Protein AF-A0A9E0R9S3-F1 (afdb_monomer_lite)

Structure (mmCIF, N/CA/C/O backbone):
data_AF-A0A9E0R9S3-F1
#
_entry.id   AF-A0A9E0R9S3-F1
#
loop_
_atom_site.group_PDB
_atom_site.id
_atom_site.type_symbol
_atom_site.label_atom_id
_atom_site.label_alt_id
_atom_site.label_comp_id
_atom_site.label_asym_id
_atom_site.label_entity_id
_atom_site.label_seq_id
_atom_site.pdbx_PDB_ins_code
_atom_site.Cartn_x
_atom_site.Cartn_y
_atom_site.Cartn_z
_atom_site.occupancy
_atom_site.B_iso_or_equiv
_atom_site.auth_seq_id
_atom_site.auth_comp_id
_atom_site.auth_asym_id
_atom_site.auth_atom_id
_atom_site.pdbx_PDB_model_num
ATOM 1 N N . TYR A 1 1 ? 33.562 13.172 17.946 1.00 51.00 1 TYR A N 1
ATOM 2 C CA . TYR A 1 1 ? 32.630 14.310 17.807 1.00 51.00 1 TYR A CA 1
ATOM 3 C C . TYR A 1 1 ? 31.219 13.854 17.409 1.00 51.00 1 TYR A C 1
ATOM 5 O O . TYR A 1 1 ? 30.296 14.107 18.166 1.00 51.00 1 TYR A O 1
ATOM 13 N N . TRP A 1 2 ? 31.032 13.082 16.326 1.00 36.28 2 TRP A N 1
ATOM 14 C CA . TRP A 1 2 ? 29.701 12.585 15.904 1.00 36.28 2 TRP A CA 1
ATOM 15 C C . TRP A 1 2 ? 29.040 11.596 16.889 1.00 36.28 2 TRP A C 1
ATOM 17 O O . TRP A 1 2 ? 27.844 11.682 17.149 1.00 36.28 2 TRP A O 1
ATOM 27 N N . TYR A 1 3 ? 29.812 10.691 17.501 1.00 59.84 3 TYR A N 1
ATOM 28 C CA . TYR A 1 3 ? 29.278 9.694 18.446 1.00 59.84 3 TYR A CA 1
ATOM 29 C C . TYR A 1 3 ? 28.641 10.303 19.702 1.00 59.84 3 TYR A C 1
ATOM 31 O O . TYR A 1 3 ? 27.641 9.787 20.188 1.00 59.84 3 TYR A O 1
ATOM 39 N N . MET A 1 4 ? 29.169 11.434 20.179 1.00 66.88 4 MET A N 1
ATOM 40 C CA . MET A 1 4 ? 28.570 12.197 21.276 1.00 66.88 4 MET A CA 1
ATOM 41 C C . MET A 1 4 ? 27.200 12.746 20.871 1.00 66.88 4 MET A C 1
ATOM 43 O O . MET A 1 4 ? 26.246 12.577 21.611 1.00 66.88 4 MET A O 1
ATOM 47 N N . ALA A 1 5 ? 27.074 13.333 19.677 1.00 65.56 5 ALA A N 1
ATOM 48 C CA . ALA A 1 5 ? 25.799 13.856 19.187 1.00 65.56 5 ALA A CA 1
ATOM 49 C C . ALA A 1 5 ? 24.746 12.750 18.983 1.00 65.56 5 ALA A C 1
ATOM 51 O O . ALA A 1 5 ? 23.584 12.946 19.324 1.00 65.56 5 ALA A O 1
ATOM 52 N N . VAL A 1 6 ? 25.152 11.571 18.494 1.00 61.91 6 VAL A N 1
ATOM 53 C CA . VAL A 1 6 ? 24.266 10.400 18.347 1.00 61.91 6 VAL A CA 1
ATOM 54 C C . VAL A 1 6 ? 23.840 9.843 19.702 1.00 61.91 6 VAL A C 1
ATOM 56 O O . VAL A 1 6 ? 22.678 9.490 19.866 1.00 61.91 6 VAL A O 1
ATOM 59 N N . PHE A 1 7 ? 24.741 9.803 20.683 1.00 73.19 7 PHE A N 1
ATOM 60 C CA . PHE A 1 7 ? 24.417 9.364 22.038 1.00 73.19 7 PHE A CA 1
ATOM 61 C C . PHE A 1 7 ? 23.459 10.335 22.733 1.00 73.19 7 PHE A C 1
ATOM 63 O O . PHE A 1 7 ? 22.460 9.903 23.294 1.00 73.19 7 PHE A O 1
ATOM 70 N N . THR A 1 8 ? 23.697 11.645 22.628 1.00 72.25 8 THR A N 1
ATOM 71 C CA . THR A 1 8 ? 22.795 12.672 23.167 1.00 72.25 8 THR A CA 1
ATOM 72 C C . THR A 1 8 ? 21.440 12.633 22.459 1.00 72.25 8 THR A C 1
ATOM 74 O O . THR A 1 8 ? 20.405 12.643 23.115 1.00 72.25 8 THR A O 1
ATOM 77 N N . PHE A 1 9 ? 21.409 12.489 21.130 1.00 63.19 9 PHE A N 1
ATOM 78 C CA . PHE A 1 9 ? 20.155 12.277 20.409 1.00 63.19 9 PHE A CA 1
ATOM 79 C C . PHE A 1 9 ? 19.458 10.990 20.862 1.00 63.19 9 PHE A C 1
ATOM 81 O O . PHE A 1 9 ? 18.265 11.020 21.082 1.00 63.19 9 PHE A O 1
ATOM 88 N N . TRP A 1 10 ? 20.162 9.880 21.082 1.00 63.03 10 TRP A N 1
ATOM 89 C CA . TRP A 1 10 ? 19.564 8.639 21.588 1.00 63.03 10 TRP A CA 1
ATOM 90 C C . TRP A 1 10 ? 19.035 8.754 23.029 1.00 63.03 10 TRP A C 1
ATOM 92 O O . TRP A 1 10 ? 18.024 8.138 23.350 1.00 63.03 10 TRP A O 1
ATOM 102 N N . LEU A 1 11 ? 19.689 9.551 23.881 1.00 71.00 11 LEU A N 1
ATOM 103 C CA . LEU A 1 11 ? 19.303 9.753 25.282 1.00 71.00 11 LEU A CA 1
ATOM 104 C C . LEU A 1 11 ? 18.079 10.673 25.435 1.00 71.00 11 LEU A C 1
ATOM 106 O O . LEU A 1 11 ? 17.289 10.495 26.359 1.00 71.00 11 LEU A O 1
ATOM 110 N N . PHE A 1 12 ? 17.942 11.667 24.549 1.00 64.81 12 PHE A N 1
ATOM 111 C CA . PHE A 1 12 ? 16.901 12.702 24.616 1.00 64.81 12 PHE A CA 1
ATOM 112 C C . PHE A 1 12 ? 15.797 12.543 23.569 1.00 64.81 12 PHE A C 1
A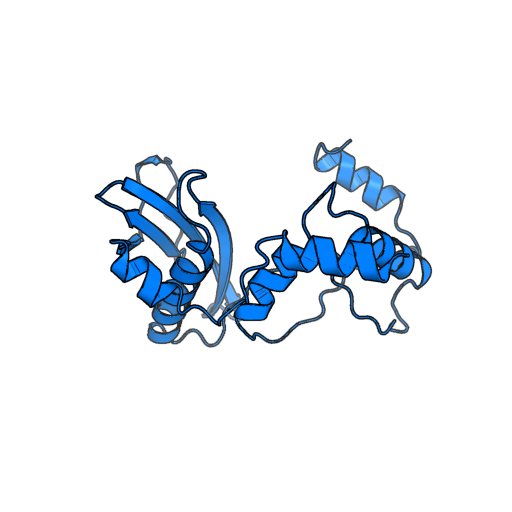TOM 114 O O . PHE A 1 12 ? 14.662 12.962 23.807 1.00 64.81 12 PHE A O 1
ATOM 121 N N . ALA A 1 13 ? 16.081 11.919 22.424 1.00 50.94 13 ALA A N 1
ATOM 122 C CA . ALA A 1 13 ? 15.025 11.381 21.590 1.00 50.94 13 ALA A CA 1
ATOM 123 C C . ALA A 1 13 ? 14.433 10.232 22.386 1.00 50.94 13 ALA A C 1
ATOM 125 O O . ALA A 1 13 ? 15.085 9.221 22.634 1.00 50.94 13 ALA A O 1
ATOM 126 N N . ASN A 1 14 ? 13.183 10.406 22.792 1.00 44.84 14 ASN A N 1
ATOM 127 C CA . ASN A 1 14 ? 12.326 9.382 23.357 1.00 44.84 14 ASN A CA 1
ATOM 128 C C . ASN A 1 14 ? 12.039 8.306 22.287 1.00 44.84 14 ASN A C 1
ATOM 130 O O . ASN A 1 14 ? 10.891 8.068 21.913 1.00 44.84 14 ASN A O 1
ATOM 134 N N . ASN A 1 15 ? 13.099 7.709 21.731 1.00 41.25 15 ASN A N 1
ATOM 135 C CA . ASN A 1 15 ? 13.082 6.566 20.846 1.00 41.25 15 ASN A CA 1
ATOM 136 C C . ASN A 1 15 ? 12.589 5.425 21.710 1.00 41.25 15 ASN A C 1
ATOM 138 O O . ASN A 1 15 ? 13.363 4.700 22.335 1.00 41.25 15 ASN A O 1
ATOM 142 N N . ALA A 1 16 ? 11.264 5.347 21.808 1.00 36.31 16 ALA A N 1
ATOM 143 C CA . ALA A 1 16 ? 10.561 4.271 22.449 1.00 36.31 16 ALA A CA 1
ATOM 144 C C . ALA A 1 16 ? 11.213 2.989 21.951 1.00 36.31 16 ALA A C 1
ATOM 146 O O . ALA A 1 16 ? 11.118 2.676 20.764 1.00 36.31 16 ALA A O 1
ATOM 147 N N . PHE A 1 17 ? 11.896 2.274 22.851 1.00 36.91 17 PHE A N 1
ATOM 148 C CA . PHE A 1 17 ? 12.217 0.871 22.653 1.00 36.91 17 PHE A CA 1
ATOM 149 C C . PHE A 1 17 ? 10.965 0.252 22.041 1.00 36.91 17 PHE A C 1
ATOM 151 O O . PHE A 1 17 ? 9.925 0.187 22.706 1.00 36.91 17 PHE A O 1
ATOM 158 N N . HIS A 1 18 ? 11.015 -0.084 20.750 1.00 38.88 18 HIS A N 1
ATOM 159 C CA . HIS A 1 18 ? 9.869 -0.629 20.043 1.00 38.88 18 HIS A CA 1
ATOM 160 C C . HIS A 1 18 ? 9.670 -2.054 20.557 1.00 38.88 18 HIS A C 1
ATOM 162 O O . HIS A 1 18 ? 10.043 -3.032 19.918 1.00 38.88 18 HIS A O 1
ATOM 168 N N . LYS A 1 19 ? 9.089 -2.177 21.756 1.00 41.06 19 LYS A N 1
ATOM 169 C CA . LYS A 1 19 ? 8.456 -3.407 22.203 1.00 41.06 19 LYS A CA 1
ATOM 170 C C . LYS A 1 19 ? 7.441 -3.757 21.123 1.00 41.06 19 LYS A C 1
ATOM 172 O O . LYS A 1 19 ? 6.746 -2.876 20.616 1.00 41.06 19 LYS A O 1
ATOM 177 N N . ILE A 1 20 ? 7.383 -5.022 20.732 1.00 48.47 20 ILE A N 1
ATOM 178 C CA . ILE A 1 20 ? 6.353 -5.512 19.819 1.00 48.47 20 ILE A CA 1
ATOM 179 C C . ILE A 1 20 ? 5.019 -5.340 20.556 1.00 48.47 20 ILE A C 1
ATOM 181 O O . ILE A 1 20 ? 4.635 -6.166 21.380 1.00 48.47 20 ILE A O 1
ATOM 185 N N . TYR A 1 21 ? 4.361 -4.200 20.351 1.00 57.69 21 TYR A N 1
ATOM 186 C CA . TYR A 1 21 ? 3.081 -3.899 20.970 1.00 57.69 21 TYR A CA 1
ATOM 187 C C . TYR A 1 21 ? 2.017 -4.759 20.295 1.00 57.69 21 TYR A C 1
ATOM 189 O O . TYR A 1 21 ? 1.859 -4.725 19.074 1.00 57.69 21 TYR A O 1
ATOM 197 N N . ASN A 1 22 ? 1.244 -5.497 21.090 1.00 71.75 22 ASN A N 1
ATOM 198 C CA . ASN A 1 22 ? -0.012 -6.066 20.621 1.00 71.75 22 ASN A CA 1
ATOM 199 C C . ASN A 1 22 ? -1.027 -4.919 20.488 1.00 71.75 22 ASN A C 1
ATOM 201 O O . ASN A 1 22 ? -1.801 -4.645 21.406 1.00 71.75 22 ASN A O 1
ATOM 205 N N . TYR A 1 23 ? -0.949 -4.193 19.367 1.00 73.50 23 TYR A N 1
ATOM 206 C CA . TYR A 1 23 ? -1.810 -3.046 19.080 1.00 73.50 23 TYR A CA 1
ATOM 207 C C . TYR A 1 23 ? -3.302 -3.388 19.221 1.00 73.50 23 TYR A C 1
ATOM 209 O O . TYR A 1 23 ? -3.987 -2.613 19.885 1.00 73.50 23 TYR A O 1
ATOM 217 N N . PRO A 1 24 ? -3.808 -4.541 18.731 1.00 76.44 24 PRO A N 1
ATOM 218 C CA . PRO A 1 24 ? -5.206 -4.916 18.934 1.00 76.44 24 PRO A CA 1
ATOM 219 C C . PRO A 1 24 ? -5.643 -4.984 20.401 1.00 76.44 24 PRO A C 1
ATOM 221 O O . PRO A 1 24 ? -6.678 -4.423 20.756 1.00 76.44 24 PRO A O 1
ATOM 224 N N . GLU A 1 25 ? -4.869 -5.650 21.263 1.00 76.44 25 GLU A N 1
ATOM 225 C CA . GLU A 1 25 ? -5.180 -5.745 22.698 1.00 76.44 25 GLU A CA 1
ATOM 226 C C . GLU A 1 25 ? -5.052 -4.386 23.392 1.00 76.44 25 GLU A C 1
ATOM 228 O O . GLU A 1 25 ? -5.915 -3.988 24.175 1.00 76.44 25 GLU A O 1
ATOM 233 N N . HIS A 1 26 ? -3.994 -3.638 23.078 1.00 78.06 26 HIS A N 1
ATOM 234 C CA . HIS A 1 26 ? -3.764 -2.317 23.652 1.00 78.06 26 HIS A CA 1
ATOM 235 C C . HIS A 1 26 ? -4.880 -1.329 23.280 1.00 78.06 26 HIS A C 1
ATOM 237 O O . HIS A 1 26 ? -5.384 -0.615 24.142 1.00 78.06 26 HIS A O 1
ATOM 243 N N . MET A 1 27 ? -5.314 -1.318 22.018 1.00 80.38 27 MET A N 1
ATOM 244 C CA . MET A 1 27 ? -6.388 -0.439 21.556 1.00 80.38 27 MET A CA 1
ATOM 245 C C . MET A 1 27 ? -7.751 -0.844 22.122 1.00 80.38 27 MET A C 1
ATOM 247 O O . MET A 1 27 ? -8.529 0.033 22.492 1.00 80.38 27 MET A O 1
ATOM 251 N N . ARG A 1 28 ? -8.022 -2.147 22.290 1.00 79.00 28 ARG A N 1
ATOM 252 C CA . ARG A 1 28 ? -9.229 -2.614 22.993 1.00 79.00 28 ARG A CA 1
ATOM 253 C C . ARG A 1 28 ? -9.286 -2.113 24.438 1.00 79.00 28 ARG A C 1
ATOM 255 O O . ARG A 1 28 ? -10.333 -1.638 24.866 1.00 79.00 28 ARG A O 1
ATOM 262 N N . ARG A 1 29 ? -8.163 -2.134 25.170 1.00 80.69 29 ARG A N 1
ATOM 263 C CA . ARG A 1 29 ? -8.081 -1.566 26.535 1.00 80.69 29 ARG A CA 1
ATOM 264 C C . ARG A 1 29 ? -8.337 -0.058 26.579 1.00 80.69 29 ARG A C 1
ATOM 266 O O . ARG A 1 29 ? -8.801 0.443 27.593 1.00 80.69 29 ARG A O 1
ATOM 273 N N . LEU A 1 30 ? -8.062 0.653 25.486 1.00 78.31 30 LEU A N 1
ATOM 274 C CA . LEU A 1 30 ? -8.354 2.082 25.325 1.00 78.31 30 LEU A CA 1
ATOM 275 C C . LEU A 1 30 ? -9.796 2.363 24.857 1.00 78.31 30 LEU A C 1
ATOM 277 O O . LEU A 1 30 ? -10.107 3.498 24.496 1.00 78.31 30 LEU A O 1
ATOM 281 N N . GLY A 1 31 ? -10.663 1.344 24.837 1.00 80.00 31 GLY A N 1
ATOM 282 C CA . GLY A 1 31 ? -12.072 1.471 24.464 1.00 80.00 31 GLY A CA 1
ATOM 283 C C . GLY A 1 31 ? -12.345 1.410 22.960 1.00 80.00 31 GLY A C 1
ATOM 284 O O . GLY A 1 31 ? -13.475 1.663 22.544 1.00 80.00 31 GLY A O 1
ATOM 285 N N . LEU A 1 32 ? -11.348 1.068 22.131 1.00 82.88 32 LEU A N 1
ATOM 286 C CA . LEU A 1 32 ? -11.536 0.963 20.685 1.00 82.88 32 LEU A CA 1
ATOM 287 C C . LEU A 1 32 ? -12.391 -0.261 20.333 1.00 82.88 32 LEU A C 1
ATOM 289 O O . LEU A 1 32 ? -12.048 -1.397 20.673 1.00 82.88 32 LEU A O 1
ATOM 293 N N . LYS A 1 33 ? -13.466 -0.033 19.580 1.00 83.19 33 LYS A N 1
ATOM 294 C CA . LYS A 1 33 ? -14.310 -1.074 18.986 1.00 83.19 33 LYS A CA 1
ATOM 295 C C . LYS A 1 33 ? -14.155 -1.043 17.473 1.00 83.19 33 LYS A C 1
ATOM 297 O O . LYS A 1 33 ? -14.380 -0.006 16.858 1.00 83.19 33 LYS A O 1
ATOM 302 N N . VAL A 1 34 ? -13.775 -2.171 16.881 1.00 81.50 34 VAL A N 1
ATOM 303 C CA . VAL A 1 34 ? -13.733 -2.332 15.423 1.00 81.50 34 VAL A CA 1
ATOM 304 C C . VAL A 1 34 ? -15.000 -3.046 14.979 1.00 81.50 34 VAL A C 1
ATOM 306 O O . VAL A 1 34 ? -15.391 -4.042 15.582 1.00 81.50 34 VAL A O 1
ATOM 309 N N . THR A 1 35 ? -15.642 -2.514 13.948 1.00 84.06 35 THR A N 1
ATOM 310 C CA . THR A 1 35 ? -16.845 -3.087 13.346 1.00 84.06 35 THR A CA 1
ATOM 311 C C . THR A 1 35 ? -16.682 -3.121 11.841 1.00 84.06 35 THR A C 1
ATOM 313 O O . THR A 1 35 ? -16.277 -2.121 11.242 1.00 84.06 35 THR A O 1
ATOM 316 N N . GLU A 1 36 ? -17.060 -4.234 11.238 1.00 79.50 36 GLU A N 1
ATOM 317 C CA . GLU A 1 36 ? -17.260 -4.324 9.801 1.00 79.50 36 GLU A CA 1
ATOM 318 C C . GLU A 1 36 ? -18.606 -3.692 9.428 1.00 79.50 36 GLU A C 1
ATOM 320 O O . GLU A 1 36 ? -19.613 -3.875 10.119 1.00 79.50 36 GLU A O 1
ATOM 325 N N . LYS A 1 37 ? -18.630 -2.923 8.342 1.00 72.69 37 LYS A N 1
ATOM 326 C CA . LYS A 1 37 ? -19.857 -2.368 7.778 1.00 72.69 37 LYS A CA 1
ATOM 327 C C . LYS A 1 37 ? -19.914 -2.693 6.296 1.00 72.69 37 LYS A C 1
ATOM 329 O O . LYS A 1 37 ? -19.016 -2.335 5.553 1.00 72.69 37 LYS A O 1
ATOM 334 N N . LYS A 1 38 ? -21.019 -3.306 5.874 1.00 57.31 38 LYS A N 1
ATOM 335 C CA . LYS A 1 38 ? -21.293 -3.609 4.460 1.00 57.31 38 LYS A CA 1
ATOM 336 C C . LYS A 1 38 ? -21.875 -2.423 3.683 1.00 57.31 38 LYS A C 1
ATOM 338 O O . LYS A 1 38 ? -21.913 -2.444 2.462 1.00 57.31 38 LYS A O 1
ATOM 343 N N . HIS A 1 39 ? -22.381 -1.404 4.381 1.00 54.22 39 HIS A N 1
ATOM 344 C CA . HIS A 1 39 ? -23.005 -0.240 3.758 1.00 54.22 39 HIS A CA 1
ATOM 345 C C . HIS A 1 39 ? -22.816 1.009 4.625 1.00 54.22 39 HIS A C 1
ATOM 347 O O . HIS A 1 39 ? -23.082 0.981 5.832 1.00 54.22 39 HIS A O 1
ATOM 353 N N . PHE A 1 40 ? -22.387 2.117 4.013 1.00 53.66 40 PHE A N 1
ATOM 354 C CA . PHE A 1 40 ? -22.228 3.398 4.697 1.00 53.66 40 PHE A CA 1
ATOM 355 C C . PHE A 1 40 ? -22.898 4.538 3.923 1.00 53.66 40 PHE A C 1
ATOM 357 O O . PHE A 1 40 ? -22.358 5.096 2.973 1.00 53.66 40 PHE A O 1
ATOM 364 N N . LYS A 1 41 ? -24.092 4.921 4.385 1.00 49.75 41 LYS A N 1
ATOM 365 C CA . LYS A 1 41 ? -24.975 5.894 3.722 1.00 49.75 41 LYS A CA 1
ATOM 366 C C . LYS A 1 41 ? -24.473 7.349 3.767 1.00 49.75 41 LYS A C 1
ATOM 368 O O . LYS A 1 41 ? -25.011 8.198 3.070 1.00 49.75 41 LYS A O 1
ATOM 373 N N . LEU A 1 42 ? -23.457 7.658 4.580 1.00 46.75 42 LEU A N 1
ATOM 374 C CA . LEU A 1 42 ? -23.003 9.040 4.807 1.00 46.75 42 LEU A CA 1
ATOM 375 C C . LEU A 1 42 ? -22.166 9.609 3.646 1.00 46.75 42 LEU A C 1
ATOM 377 O O . LEU A 1 42 ? -22.099 10.822 3.502 1.00 46.75 42 LEU A O 1
ATOM 381 N N . MET A 1 43 ? -21.523 8.757 2.835 1.00 53.59 43 MET A N 1
ATOM 382 C CA . MET A 1 43 ? -20.670 9.196 1.714 1.00 53.59 43 MET A CA 1
ATOM 383 C C . MET A 1 43 ? -21.352 9.103 0.342 1.00 53.59 43 MET A C 1
ATOM 385 O O . MET A 1 43 ? -20.690 9.328 -0.665 1.00 53.59 43 MET A O 1
ATOM 389 N N . ASN A 1 44 ? -22.648 8.767 0.287 1.00 55.62 44 ASN A N 1
ATOM 390 C CA . ASN A 1 44 ? -23.378 8.530 -0.967 1.00 55.62 44 ASN A CA 1
ATOM 391 C C . ASN A 1 44 ? -22.622 7.588 -1.931 1.00 55.62 44 ASN A C 1
ATOM 393 O O . ASN A 1 44 ? -22.669 7.755 -3.145 1.00 55.62 44 ASN A O 1
ATOM 397 N N . MET A 1 45 ? -21.863 6.640 -1.370 1.00 59.41 45 MET A N 1
ATOM 398 C CA . MET A 1 45 ? -21.150 5.628 -2.136 1.00 59.41 45 MET A CA 1
ATOM 399 C C . MET A 1 45 ? -22.111 4.482 -2.411 1.00 59.41 45 MET A C 1
ATOM 401 O O . MET A 1 45 ? -22.690 3.919 -1.476 1.00 59.41 45 MET A O 1
ATOM 405 N N . ASP A 1 46 ? -22.276 4.153 -3.688 1.00 60.88 46 ASP A N 1
ATOM 406 C CA . ASP A 1 46 ? -23.037 2.982 -4.095 1.00 60.88 46 ASP A CA 1
ATOM 407 C C . ASP A 1 46 ? -22.413 1.723 -3.492 1.00 60.88 46 ASP A C 1
ATOM 409 O O . ASP A 1 46 ? -21.191 1.605 -3.366 1.00 60.88 46 ASP A O 1
ATOM 413 N N . TYR A 1 47 ? -23.270 0.784 -3.091 1.00 63.97 47 TYR A N 1
ATOM 414 C CA . TYR A 1 47 ? -22.813 -0.531 -2.667 1.00 63.97 47 TYR A CA 1
ATOM 415 C C . TYR A 1 47 ? -22.031 -1.173 -3.812 1.00 63.97 47 TYR A C 1
ATOM 417 O O . TYR A 1 47 ? -22.533 -1.282 -4.931 1.00 63.97 47 TYR A O 1
ATOM 425 N N . ARG A 1 48 ? -20.810 -1.608 -3.515 1.00 68.69 48 ARG A N 1
ATOM 426 C CA . ARG A 1 48 ? -19.994 -2.395 -4.426 1.00 68.69 48 ARG A CA 1
ATOM 427 C C . ARG A 1 48 ? -19.866 -3.794 -3.859 1.00 68.69 48 ARG A C 1
ATOM 429 O O . ARG A 1 48 ? -19.550 -3.981 -2.684 1.00 68.69 48 ARG A O 1
ATOM 436 N N . GLU A 1 49 ? -20.195 -4.764 -4.696 1.00 74.44 49 GLU A N 1
ATOM 437 C CA . GLU A 1 49 ? -20.191 -6.168 -4.323 1.00 74.44 49 GLU A CA 1
ATOM 438 C C . GLU A 1 49 ? -18.780 -6.600 -3.900 1.00 74.44 49 GLU A C 1
ATOM 440 O O . GLU A 1 49 ? -17.793 -6.255 -4.553 1.00 74.44 49 GLU A O 1
ATOM 445 N N . ASN A 1 50 ? -18.699 -7.346 -2.796 1.00 83.88 50 ASN A N 1
ATOM 446 C CA . ASN A 1 50 ? -17.459 -7.884 -2.224 1.00 83.88 50 ASN A CA 1
ATOM 447 C C . ASN A 1 50 ? -16.427 -6.841 -1.748 1.00 83.88 50 ASN A C 1
ATOM 449 O O . ASN A 1 50 ? -15.277 -7.194 -1.508 1.00 83.88 50 ASN A O 1
ATOM 453 N N . GLU A 1 51 ? -16.801 -5.571 -1.567 1.00 88.50 51 GLU A N 1
ATOM 454 C CA . GLU A 1 51 ? -15.966 -4.633 -0.809 1.00 88.50 51 GLU A CA 1
ATOM 455 C C . GLU A 1 51 ? -16.173 -4.806 0.702 1.00 88.50 51 GLU A C 1
ATOM 457 O O . GLU A 1 51 ? -17.300 -4.963 1.182 1.00 88.50 51 GLU A O 1
ATOM 462 N N . HIS A 1 52 ? -15.084 -4.703 1.467 1.00 91.12 52 HIS A N 1
ATOM 463 C CA . HIS A 1 52 ? -15.133 -4.748 2.929 1.00 91.12 52 HIS A CA 1
ATOM 464 C C . HIS A 1 52 ? -14.669 -3.431 3.535 1.00 91.12 52 HIS A C 1
ATOM 466 O O . HIS A 1 52 ? -13.559 -2.957 3.276 1.00 91.12 52 HIS A O 1
ATOM 472 N N . HIS A 1 53 ? -15.502 -2.847 4.399 1.00 92.12 53 HIS A N 1
ATOM 473 C CA . HIS A 1 53 ? -15.186 -1.600 5.090 1.00 92.12 53 HIS A CA 1
ATOM 474 C C . HIS A 1 53 ? -15.123 -1.836 6.598 1.00 92.12 53 HIS A C 1
ATOM 476 O O . HIS A 1 53 ? -16.119 -2.162 7.248 1.00 92.12 53 HIS A O 1
ATOM 482 N N . PHE A 1 54 ? -13.948 -1.624 7.183 1.00 93.25 54 PHE A N 1
ATOM 483 C CA . PHE A 1 54 ? -13.748 -1.722 8.625 1.00 93.25 54 PHE A CA 1
ATOM 484 C C . PHE A 1 54 ? -13.637 -0.334 9.229 1.00 93.25 54 PHE A C 1
ATOM 486 O O . PHE A 1 54 ? -12.830 0.485 8.791 1.00 93.25 54 PHE A O 1
ATOM 493 N N . TYR A 1 55 ? -14.412 -0.096 10.281 1.00 92.00 55 TYR A N 1
ATOM 494 C CA . TYR A 1 55 ? -14.425 1.158 11.019 1.00 92.00 55 TYR A CA 1
ATOM 495 C C . TYR A 1 55 ? -14.018 0.916 12.461 1.00 92.00 55 TYR A C 1
ATOM 497 O O . TYR A 1 55 ? -14.457 -0.041 13.098 1.00 92.00 55 TYR A O 1
ATOM 505 N N . ALA A 1 56 ? -13.210 1.822 12.990 1.00 91.25 56 ALA A N 1
ATOM 506 C CA . ALA A 1 56 ? -12.839 1.860 14.388 1.00 91.25 56 ALA A CA 1
ATOM 507 C C . ALA A 1 56 ? -13.568 3.015 15.081 1.00 91.25 56 ALA A C 1
ATOM 509 O O . ALA A 1 56 ? -13.539 4.158 14.616 1.00 91.25 56 ALA A O 1
ATOM 510 N N . TYR A 1 57 ? -14.198 2.705 16.209 1.00 89.69 57 TYR A N 1
ATOM 511 C CA . TYR A 1 57 ? -14.943 3.634 17.045 1.00 89.69 57 TYR A CA 1
ATOM 512 C C . TYR A 1 57 ? -14.322 3.719 18.437 1.00 89.69 57 TYR A C 1
ATOM 514 O O . TYR A 1 57 ? -14.031 2.690 19.045 1.00 89.69 57 TYR A O 1
ATOM 522 N N . GLN A 1 58 ? -14.174 4.931 18.961 1.00 87.19 58 GLN A N 1
ATOM 523 C CA . GLN A 1 58 ? -13.848 5.191 20.363 1.00 87.19 58 GLN A CA 1
ATOM 524 C C . GLN A 1 58 ? -14.944 6.085 20.940 1.00 87.19 58 GLN A C 1
ATOM 526 O O . GLN A 1 58 ? -15.286 7.098 20.334 1.00 87.19 58 GLN A O 1
ATOM 531 N N . ASP A 1 59 ? -15.543 5.678 22.061 1.00 86.88 59 ASP A N 1
ATOM 532 C CA . ASP A 1 59 ? -16.622 6.421 22.734 1.00 86.88 59 ASP A CA 1
ATOM 533 C C . ASP A 1 59 ? -17.767 6.838 21.787 1.00 86.88 59 ASP A C 1
ATOM 535 O O . ASP A 1 59 ? -18.300 7.943 21.843 1.00 86.88 59 ASP A O 1
ATOM 539 N N . GLY A 1 60 ? -18.115 5.950 20.847 1.00 84.19 60 GLY A N 1
ATOM 540 C CA . GLY A 1 60 ? -19.160 6.178 19.842 1.00 84.19 60 GLY A CA 1
ATOM 541 C C . GLY A 1 60 ? -18.749 7.047 18.645 1.00 84.19 60 GLY A C 1
ATOM 542 O O . GLY A 1 60 ? -19.517 7.156 17.691 1.00 84.19 60 GLY A O 1
ATOM 543 N N . LYS A 1 61 ? -17.539 7.620 18.631 1.00 86.81 61 LYS A N 1
ATOM 544 C CA . LYS A 1 61 ? -17.016 8.439 17.524 1.00 86.81 61 LYS A CA 1
ATOM 545 C C . LYS A 1 61 ? -16.135 7.613 16.593 1.00 86.81 61 LYS A C 1
ATOM 547 O O . LYS A 1 61 ? -15.297 6.843 17.055 1.00 86.81 61 LYS A O 1
ATOM 552 N N . ALA A 1 62 ? -16.306 7.778 15.280 1.00 87.75 62 ALA A N 1
ATOM 553 C CA . ALA A 1 62 ? -15.436 7.142 14.293 1.00 87.75 62 ALA A CA 1
ATOM 554 C C . ALA A 1 62 ? -14.040 7.782 14.343 1.00 87.75 62 ALA A C 1
ATOM 556 O O . ALA A 1 62 ? -13.901 8.991 14.171 1.00 87.75 62 ALA A O 1
ATOM 557 N N . VAL A 1 63 ? -13.014 6.967 14.580 1.00 91.00 63 VAL A N 1
ATOM 558 C CA . VAL A 1 63 ? -11.619 7.416 14.731 1.00 91.00 63 VAL A CA 1
ATOM 559 C C . VAL A 1 63 ? -10.698 6.893 13.632 1.00 91.00 63 VAL A C 1
ATOM 561 O O . VAL A 1 63 ? -9.565 7.349 13.509 1.00 91.00 63 VAL A O 1
ATOM 564 N N . GLY A 1 64 ? -11.172 5.979 12.790 1.00 90.69 64 GLY A N 1
ATOM 565 C CA . GLY A 1 64 ? -10.463 5.553 11.589 1.00 90.69 64 GLY A CA 1
ATOM 566 C C . GLY A 1 64 ? -11.223 4.488 10.819 1.00 90.69 64 GLY A C 1
ATOM 567 O O . GLY A 1 64 ? -12.169 3.890 11.336 1.00 90.69 64 GLY A O 1
ATOM 568 N N . PHE A 1 65 ? -10.805 4.261 9.581 1.00 91.88 65 PHE A N 1
ATOM 569 C CA . PHE A 1 65 ? -11.374 3.238 8.720 1.00 91.88 65 PHE A CA 1
ATOM 570 C C . PHE A 1 65 ? -10.364 2.724 7.696 1.00 91.88 65 PHE A C 1
ATOM 572 O O . PHE A 1 65 ? -9.363 3.385 7.395 1.00 91.88 65 PHE A O 1
ATOM 579 N N . ILE A 1 66 ? -10.654 1.544 7.157 1.00 93.00 66 ILE A N 1
ATOM 580 C CA . ILE A 1 66 ? -9.950 0.956 6.022 1.00 93.00 66 ILE A CA 1
ATOM 581 C C . ILE A 1 66 ? -10.944 0.249 5.102 1.00 93.00 66 ILE A C 1
ATOM 583 O O . ILE A 1 66 ? -11.817 -0.483 5.573 1.00 93.00 66 ILE A O 1
ATOM 587 N N . TYR A 1 67 ? -10.832 0.518 3.807 1.00 92.38 67 TYR A N 1
ATOM 588 C CA . TYR A 1 67 ? -11.621 -0.109 2.753 1.00 92.38 67 TYR A CA 1
ATOM 589 C C . TYR A 1 67 ? -10.735 -1.078 1.989 1.00 92.38 67 TYR A C 1
ATOM 591 O O . TYR A 1 67 ? -9.581 -0.758 1.686 1.00 92.38 67 TYR A O 1
ATOM 599 N N . PHE A 1 68 ? -11.294 -2.241 1.695 1.00 94.12 68 PHE A N 1
ATOM 600 C CA . PHE A 1 68 ? -10.640 -3.302 0.960 1.00 94.12 68 PHE A CA 1
ATOM 601 C C . PHE A 1 68 ? -11.392 -3.602 -0.324 1.00 94.12 68 PHE A C 1
ATOM 603 O O . PHE A 1 68 ? -12.601 -3.842 -0.291 1.00 94.12 68 PHE A O 1
ATOM 610 N N . ASP A 1 69 ? -10.629 -3.658 -1.409 1.00 93.12 69 ASP A N 1
ATOM 611 C CA . ASP A 1 69 ? -11.124 -4.054 -2.717 1.00 93.12 69 ASP A CA 1
ATOM 612 C C . ASP A 1 69 ? -10.756 -5.527 -2.968 1.00 93.12 69 ASP A C 1
ATOM 614 O O . ASP A 1 69 ? -9.640 -5.947 -2.625 1.00 93.12 69 ASP A O 1
ATOM 618 N N . PRO A 1 70 ? -11.664 -6.329 -3.548 1.00 93.94 70 PRO A N 1
ATOM 619 C CA . PRO A 1 70 ? -11.408 -7.729 -3.873 1.00 93.94 70 PRO A CA 1
ATOM 620 C C . PRO A 1 70 ? -10.421 -7.884 -5.036 1.00 93.94 70 PRO A C 1
ATOM 622 O O . PRO A 1 70 ? -10.475 -7.161 -6.032 1.00 93.94 70 PRO A O 1
ATOM 625 N N . ILE A 1 71 ? -9.559 -8.897 -4.943 1.00 93.12 71 ILE A N 1
ATOM 626 C CA . ILE A 1 71 ? -8.706 -9.370 -6.036 1.00 93.12 71 ILE A CA 1
ATOM 627 C C . ILE A 1 71 ? -9.244 -10.710 -6.520 1.00 93.12 71 ILE A C 1
ATOM 629 O O . ILE A 1 71 ? -9.304 -11.687 -5.769 1.00 93.12 71 ILE A O 1
ATOM 633 N N . TYR A 1 72 ? -9.574 -10.762 -7.808 1.00 92.56 72 TYR A N 1
ATOM 634 C CA . TYR A 1 72 ? -10.142 -11.943 -8.443 1.00 92.56 72 TYR A CA 1
ATOM 635 C C . TYR A 1 72 ? -9.112 -12.715 -9.266 1.00 92.56 72 TYR A C 1
ATOM 637 O O . TYR A 1 72 ? -8.258 -12.138 -9.944 1.00 92.56 72 TYR A O 1
ATOM 645 N N . ARG A 1 73 ? -9.253 -14.039 -9.285 1.00 92.31 73 ARG A N 1
ATOM 646 C CA . ARG A 1 73 ? -8.616 -14.933 -10.254 1.00 92.31 73 ARG A CA 1
ATOM 647 C C . ARG A 1 73 ? -9.617 -16.012 -10.632 1.00 92.31 73 ARG A C 1
ATOM 649 O O . ARG A 1 73 ? -10.157 -16.665 -9.754 1.00 92.31 73 ARG A O 1
ATOM 656 N N . ASN A 1 74 ? -9.856 -16.199 -11.930 1.00 93.31 74 ASN A N 1
ATOM 657 C CA . ASN A 1 74 ? -10.843 -17.163 -12.438 1.00 93.31 74 ASN A CA 1
ATOM 658 C C . ASN A 1 74 ? -12.232 -17.001 -11.787 1.00 93.31 74 ASN A C 1
ATOM 660 O O . ASN A 1 74 ? -12.855 -17.986 -11.414 1.00 93.31 74 ASN A O 1
ATOM 664 N N . ASN A 1 75 ? -12.694 -15.755 -11.624 1.00 91.06 75 ASN A N 1
ATOM 665 C CA . ASN A 1 75 ? -13.962 -15.401 -10.969 1.00 91.06 75 ASN A CA 1
ATOM 666 C C . ASN A 1 75 ? 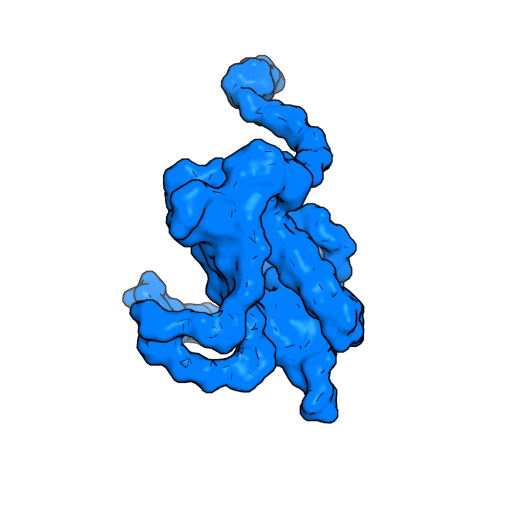-14.064 -15.754 -9.471 1.00 91.06 75 ASN A C 1
ATOM 668 O O . ASN A 1 75 ? -15.122 -15.559 -8.881 1.00 91.06 75 ASN A O 1
ATOM 672 N N . GLU A 1 76 ? -12.975 -16.182 -8.836 1.00 91.75 76 GLU A N 1
ATOM 673 C CA . GLU A 1 76 ? -12.907 -16.422 -7.395 1.00 91.75 76 GLU A CA 1
ATOM 674 C C . GLU A 1 76 ? -12.110 -15.314 -6.704 1.00 91.75 76 GLU A C 1
ATOM 676 O O . GLU A 1 76 ? -11.117 -14.815 -7.244 1.00 91.75 76 GLU A O 1
ATOM 681 N N . ILE A 1 77 ? -12.537 -14.924 -5.500 1.00 93.81 77 ILE A N 1
ATOM 682 C CA . ILE A 1 77 ? -11.793 -13.979 -4.663 1.00 93.81 77 ILE A CA 1
ATOM 683 C C . ILE A 1 77 ? -10.597 -14.718 -4.070 1.00 93.81 77 ILE A C 1
ATOM 685 O O . ILE A 1 77 ? -10.754 -15.659 -3.295 1.00 93.81 77 ILE A O 1
ATOM 689 N N . ILE A 1 78 ? -9.395 -14.275 -4.425 1.00 94.44 78 ILE A N 1
ATOM 690 C CA . ILE A 1 78 ? -8.149 -14.871 -3.928 1.00 94.44 78 ILE A CA 1
ATOM 691 C C . ILE A 1 78 ? -7.453 -14.010 -2.878 1.00 94.44 78 ILE A C 1
ATOM 693 O O . ILE A 1 78 ? -6.583 -14.510 -2.170 1.00 94.44 78 ILE A O 1
ATOM 697 N N . SER A 1 79 ? -7.800 -12.727 -2.796 1.00 95.06 79 SER A N 1
ATOM 698 C CA . SER A 1 79 ? -7.176 -11.769 -1.888 1.00 95.06 79 SER A CA 1
ATOM 699 C C . SER A 1 79 ? -8.018 -10.498 -1.790 1.00 95.06 79 SER A C 1
ATOM 701 O O . SER A 1 79 ? -8.937 -10.277 -2.580 1.00 95.06 79 SER A O 1
ATOM 703 N N . TYR A 1 80 ? -7.656 -9.648 -0.840 1.00 95.69 80 TYR A N 1
ATOM 704 C CA . TYR A 1 80 ? -8.140 -8.283 -0.708 1.00 95.69 80 TYR A CA 1
ATOM 705 C C . TYR A 1 80 ? -6.951 -7.325 -0.653 1.00 95.69 80 TYR A C 1
ATOM 707 O O . TYR A 1 80 ? -5.886 -7.676 -0.145 1.00 95.69 80 TYR A O 1
ATOM 715 N N . VAL A 1 81 ? -7.131 -6.098 -1.135 1.00 94.00 81 VAL A N 1
ATOM 716 C CA . VAL A 1 81 ? -6.110 -5.045 -1.056 1.00 94.00 81 VAL A CA 1
ATOM 717 C C . VAL A 1 81 ? -6.678 -3.801 -0.380 1.00 94.00 81 VAL A C 1
ATOM 719 O O . VAL A 1 81 ? -7.779 -3.372 -0.723 1.00 94.00 81 VAL A O 1
ATOM 722 N N . PRO A 1 82 ? -5.969 -3.194 0.591 1.00 93.25 82 PRO A N 1
ATOM 723 C CA . PRO A 1 82 ? -6.421 -1.955 1.194 1.00 93.25 82 PRO A CA 1
ATOM 724 C C . PRO A 1 82 ? -6.299 -0.820 0.178 1.00 93.25 82 PRO A C 1
ATOM 726 O O . PRO A 1 82 ? -5.196 -0.468 -0.242 1.00 93.25 82 PRO A O 1
ATOM 729 N N . ASN A 1 83 ? -7.432 -0.231 -0.190 1.00 88.31 83 ASN A N 1
ATOM 730 C CA . ASN A 1 83 ? -7.488 0.874 -1.141 1.00 88.31 83 ASN A CA 1
ATOM 731 C C . ASN A 1 83 ? -7.429 2.223 -0.410 1.00 88.31 83 ASN A C 1
ATOM 733 O O . ASN A 1 83 ? -6.505 3.019 -0.589 1.00 88.31 83 ASN A O 1
ATOM 737 N N . ILE A 1 84 ? -8.378 2.459 0.500 1.00 86.94 84 ILE A N 1
ATOM 738 C CA . ILE A 1 84 ? -8.470 3.715 1.250 1.00 86.94 84 ILE A CA 1
ATOM 739 C C . ILE A 1 84 ? -8.345 3.422 2.736 1.00 86.94 84 ILE A C 1
ATOM 741 O O . ILE A 1 84 ? -9.175 2.733 3.317 1.00 86.94 84 ILE A O 1
ATOM 745 N N . SER A 1 85 ? -7.342 4.011 3.382 1.00 89.50 85 SER A N 1
ATOM 746 C CA . SER A 1 85 ? -7.230 4.024 4.840 1.00 89.50 85 SER A CA 1
ATOM 747 C C . SER A 1 85 ? -7.077 5.446 5.357 1.00 89.50 85 SER A C 1
ATOM 749 O O . SER A 1 85 ? -6.256 6.212 4.835 1.00 89.50 85 SER A O 1
ATOM 751 N N . ARG A 1 86 ? -7.835 5.800 6.39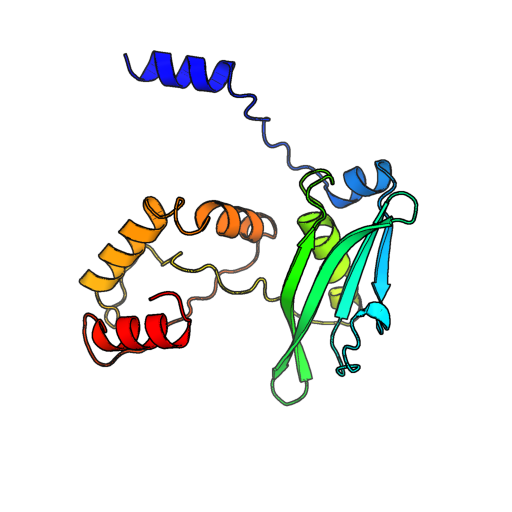4 1.00 87.50 86 ARG A N 1
ATOM 752 C CA . ARG A 1 86 ? -7.734 7.095 7.078 1.00 87.50 86 ARG A CA 1
ATOM 753 C C . ARG A 1 86 ? -7.870 6.906 8.583 1.00 87.50 86 ARG A C 1
ATOM 755 O O . ARG A 1 86 ? -8.587 6.029 9.057 1.00 87.50 86 ARG A O 1
ATOM 762 N N . ALA A 1 87 ? -7.185 7.760 9.326 1.00 87.12 87 ALA A N 1
ATOM 763 C CA . ALA A 1 87 ? -7.245 7.834 10.775 1.00 87.12 87 ALA A CA 1
ATOM 764 C C . ALA A 1 87 ? -7.493 9.285 11.182 1.00 87.12 87 ALA A C 1
ATOM 766 O O . ALA A 1 87 ? -7.017 10.201 10.511 1.00 87.12 87 ALA A O 1
ATOM 767 N N . ASN A 1 88 ? -8.229 9.485 12.269 1.00 85.12 88 ASN A N 1
ATOM 768 C CA . ASN A 1 88 ? -8.350 10.789 12.897 1.00 85.12 88 ASN A CA 1
ATOM 769 C C . ASN A 1 88 ? -6.964 11.231 13.403 1.00 85.12 88 ASN A C 1
ATOM 771 O O . ASN A 1 88 ? -6.268 10.443 14.045 1.00 85.12 88 ASN A O 1
ATOM 775 N N . ALA A 1 89 ? -6.582 12.475 13.106 1.00 77.38 89 ALA A N 1
ATOM 776 C CA . ALA A 1 89 ? -5.307 13.065 13.507 1.00 77.38 89 ALA A CA 1
ATOM 777 C C . ALA A 1 89 ? -5.135 13.123 15.034 1.00 77.38 89 ALA A C 1
ATOM 779 O O . ALA A 1 89 ? -4.023 12.961 15.529 1.00 77.38 89 ALA A O 1
ATOM 780 N N . ASP A 1 90 ? -6.238 13.280 15.771 1.00 76.56 90 ASP A N 1
ATOM 781 C CA . ASP A 1 90 ? -6.232 13.377 17.234 1.00 76.56 90 ASP A CA 1
ATOM 782 C C . ASP A 1 90 ? -6.156 12.003 17.924 1.00 76.56 90 ASP A C 1
ATOM 784 O O . ASP A 1 90 ? -5.992 11.908 19.143 1.00 76.56 90 ASP A O 1
ATOM 788 N N . PHE A 1 91 ? -6.301 10.911 17.165 1.00 74.44 91 PHE A N 1
ATOM 789 C CA . PHE A 1 91 ? -6.300 9.561 17.718 1.00 74.44 91 PHE A CA 1
ATOM 790 C C . PHE A 1 91 ? -4.882 8.979 17.808 1.00 74.44 91 PHE A C 1
ATOM 792 O O . PHE A 1 91 ? -4.021 9.200 16.957 1.00 74.44 91 PHE A O 1
ATOM 799 N N . LYS A 1 92 ? -4.638 8.174 18.850 1.00 66.00 92 LYS A N 1
ATOM 800 C CA . LYS A 1 92 ? -3.321 7.589 19.139 1.00 66.00 92 LYS A CA 1
ATOM 801 C C . LYS A 1 92 ? -2.796 6.726 17.982 1.00 66.00 92 LYS A C 1
ATOM 803 O O . LYS A 1 92 ? -3.524 5.960 17.348 1.00 66.00 92 LYS A O 1
ATOM 808 N N . GLN A 1 93 ? -1.483 6.794 17.769 1.00 72.31 93 GLN A N 1
ATOM 809 C CA . GLN A 1 93 ? -0.780 6.057 16.721 1.00 72.31 93 GLN A CA 1
ATOM 810 C C . GLN A 1 93 ? -1.004 4.535 16.836 1.00 72.31 93 GLN A C 1
ATOM 812 O O . GLN A 1 93 ? -0.953 3.961 17.924 1.00 72.31 93 GLN A O 1
ATOM 817 N N . GLY A 1 94 ? -1.221 3.865 15.700 1.00 78.38 94 GLY A N 1
ATOM 818 C CA . GLY A 1 94 ? -1.333 2.400 15.616 1.00 78.38 94 GLY A CA 1
ATOM 819 C C . GLY A 1 94 ? -2.734 1.843 15.332 1.00 78.38 94 GLY A C 1
ATOM 820 O O . GLY A 1 94 ? -2.911 0.624 15.296 1.00 78.38 94 GLY A O 1
ATOM 821 N N . ILE A 1 95 ? -3.718 2.709 15.075 1.00 87.06 95 ILE A N 1
ATOM 822 C CA . ILE A 1 95 ? -5.066 2.309 14.637 1.00 87.06 95 ILE A CA 1
ATOM 823 C C . ILE A 1 95 ? -5.044 1.437 13.373 1.00 87.06 95 ILE A C 1
ATOM 825 O O . ILE A 1 95 ? -5.768 0.448 13.304 1.00 87.06 95 ILE A O 1
ATOM 829 N N . PHE A 1 96 ? -4.144 1.735 12.428 1.00 88.31 96 PHE A N 1
ATOM 830 C CA . PHE A 1 96 ? -3.965 0.957 11.201 1.00 88.31 96 PHE A CA 1
ATOM 831 C C . PHE A 1 96 ? -3.646 -0.515 11.488 1.00 88.31 96 PHE A C 1
ATOM 833 O O . PHE A 1 96 ? -4.301 -1.395 10.941 1.00 88.31 96 PHE A O 1
ATOM 840 N N . TYR A 1 97 ? -2.712 -0.800 12.406 1.00 89.75 97 TYR A N 1
ATOM 841 C CA . TYR A 1 97 ? -2.374 -2.180 12.782 1.00 89.75 97 TYR A CA 1
ATOM 842 C C . TYR A 1 97 ? -3.566 -2.922 13.384 1.00 89.75 97 TYR A C 1
ATOM 844 O O . TYR A 1 97 ? -3.728 -4.116 13.157 1.00 89.75 97 TYR A O 1
ATOM 852 N N . THR A 1 98 ? -4.407 -2.216 14.141 1.00 90.38 98 THR A N 1
ATOM 853 C CA . THR A 1 98 ? -5.586 -2.815 14.776 1.00 90.38 98 THR A CA 1
ATOM 854 C C . THR A 1 98 ? -6.675 -3.128 13.756 1.00 90.38 98 THR A C 1
ATOM 856 O O . THR A 1 98 ? -7.216 -4.231 13.771 1.00 90.38 98 THR A O 1
ATOM 859 N N . LEU A 1 99 ? -6.955 -2.189 12.849 1.00 92.62 99 LEU A N 1
ATOM 860 C CA . LEU A 1 99 ? -7.887 -2.390 11.740 1.00 92.62 99 LEU A CA 1
ATOM 861 C C . LEU A 1 99 ? -7.422 -3.529 10.826 1.00 92.62 99 LEU A C 1
ATOM 863 O O . LEU A 1 99 ? -8.203 -4.427 10.532 1.00 92.62 99 LEU A O 1
ATOM 867 N N . MET A 1 100 ? -6.142 -3.538 10.448 1.00 93.44 100 MET A N 1
ATOM 868 C CA . MET A 1 100 ? -5.572 -4.569 9.583 1.00 93.44 100 MET A CA 1
ATOM 869 C C . MET A 1 100 ? -5.605 -5.954 10.235 1.00 93.44 100 MET A C 1
ATOM 871 O O . MET A 1 100 ? -6.028 -6.914 9.605 1.00 93.44 100 MET A O 1
ATOM 875 N N . ALA A 1 101 ? -5.228 -6.070 11.512 1.00 92.88 101 ALA A N 1
ATOM 876 C CA . ALA A 1 101 ? -5.291 -7.346 12.226 1.00 92.88 101 ALA A CA 1
ATOM 877 C C . ALA A 1 101 ? -6.728 -7.883 12.335 1.00 92.88 101 ALA A C 1
ATOM 879 O O . ALA A 1 101 ? -6.946 -9.090 12.254 1.00 92.88 101 ALA A O 1
ATOM 880 N N . HIS A 1 102 ? -7.712 -6.997 12.514 1.00 93.94 102 HIS A N 1
ATOM 881 C CA . HIS A 1 102 ? -9.118 -7.391 12.520 1.00 93.94 102 HIS A CA 1
ATOM 882 C C . HIS A 1 102 ? -9.579 -7.858 11.133 1.00 93.94 102 HIS A C 1
ATOM 884 O O . HIS A 1 102 ? -10.172 -8.928 11.031 1.00 93.94 102 HIS A O 1
ATOM 890 N N . ALA A 1 103 ? -9.235 -7.115 10.077 1.00 94.69 103 ALA A N 1
ATOM 891 C CA . ALA A 1 103 ? -9.538 -7.485 8.697 1.00 94.69 103 ALA A CA 1
ATOM 892 C C . ALA A 1 103 ? -8.916 -8.838 8.315 1.00 94.69 103 ALA A C 1
ATOM 894 O O . ALA A 1 10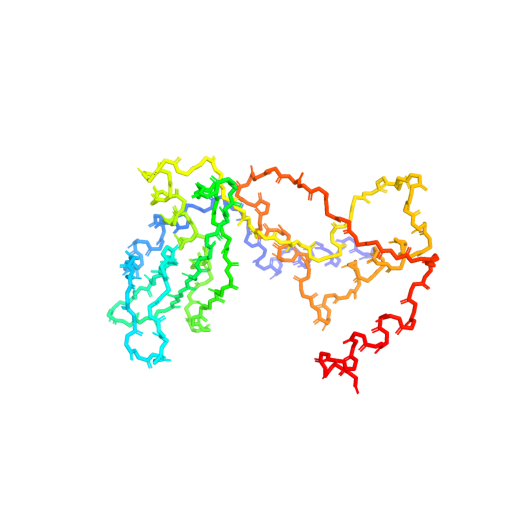3 ? -9.603 -9.712 7.805 1.00 94.69 103 ALA A O 1
ATOM 895 N N . MET A 1 104 ? -7.646 -9.068 8.666 1.00 94.19 104 MET A N 1
ATOM 896 C CA . MET A 1 104 ? -6.970 -10.354 8.460 1.00 94.19 104 MET A CA 1
ATOM 897 C C . MET A 1 104 ? -7.716 -11.525 9.112 1.00 94.19 104 MET A C 1
ATOM 899 O O . MET A 1 104 ? -7.802 -12.597 8.519 1.00 94.19 104 MET A O 1
ATOM 903 N N . ASN A 1 105 ? -8.265 -11.340 10.317 1.00 94.44 105 ASN A N 1
ATOM 904 C CA . ASN A 1 105 ? -9.051 -12.384 10.977 1.00 94.44 105 ASN A CA 1
ATOM 905 C C . ASN A 1 105 ? -10.386 -12.639 10.263 1.00 94.44 105 ASN A C 1
ATOM 907 O O . ASN A 1 105 ? -10.772 -13.798 10.136 1.00 94.44 105 ASN A O 1
ATOM 911 N N . ALA A 1 106 ? -11.061 -11.584 9.793 1.00 94.62 106 ALA A N 1
ATOM 912 C CA . ALA A 1 106 ? -12.299 -11.701 9.024 1.00 94.62 106 ALA A CA 1
ATOM 913 C C . ALA A 1 106 ? -12.062 -12.462 7.708 1.00 94.62 106 ALA A C 1
ATOM 915 O O . ALA A 1 106 ? -12.664 -13.507 7.485 1.00 94.62 106 ALA A O 1
ATOM 916 N N . PHE A 1 107 ? -11.076 -12.041 6.914 1.00 94.94 107 PHE A N 1
ATOM 917 C CA . PHE A 1 107 ? -10.748 -12.687 5.638 1.00 94.94 107 PHE A CA 1
ATOM 918 C C . PHE A 1 107 ? -10.253 -14.125 5.803 1.00 94.94 107 PHE A C 1
ATOM 920 O O . PHE A 1 107 ? -10.562 -14.996 4.993 1.00 94.94 107 PHE A O 1
ATOM 927 N N . LYS A 1 108 ? -9.535 -14.415 6.893 1.00 94.19 108 LYS A N 1
ATOM 928 C CA . LYS A 1 108 ? -9.158 -15.791 7.225 1.00 94.19 108 LYS A CA 1
ATOM 929 C C . LYS A 1 108 ? -10.380 -16.659 7.543 1.00 94.19 108 LYS A C 1
ATOM 931 O O . LYS A 1 108 ? -10.383 -17.830 7.178 1.00 94.19 108 LYS A O 1
ATOM 936 N N . ALA A 1 109 ? -11.395 -16.111 8.215 1.00 94.75 109 ALA A N 1
ATOM 937 C CA . ALA A 1 109 ? -12.645 -16.821 8.491 1.00 94.75 109 ALA A CA 1
ATOM 938 C C . ALA A 1 109 ? -13.483 -17.051 7.220 1.00 94.75 109 ALA A C 1
ATOM 940 O O . ALA A 1 109 ? -14.166 -18.065 7.123 1.00 94.75 109 ALA A O 1
ATOM 941 N N . GLU A 1 110 ? -13.378 -16.157 6.236 1.00 92.38 110 GLU A N 1
ATOM 942 C CA . GLU A 1 110 ? -13.972 -16.309 4.898 1.00 92.38 110 GLU A CA 1
ATOM 943 C C . GLU A 1 110 ? -13.228 -17.321 4.009 1.00 92.38 110 GLU A C 1
ATOM 945 O O . GLU A 1 110 ? -13.728 -17.700 2.953 1.00 92.38 110 GLU A O 1
ATOM 950 N N . GLY A 1 111 ? -12.049 -17.790 4.430 1.00 93.75 111 GLY A N 1
ATOM 951 C CA . G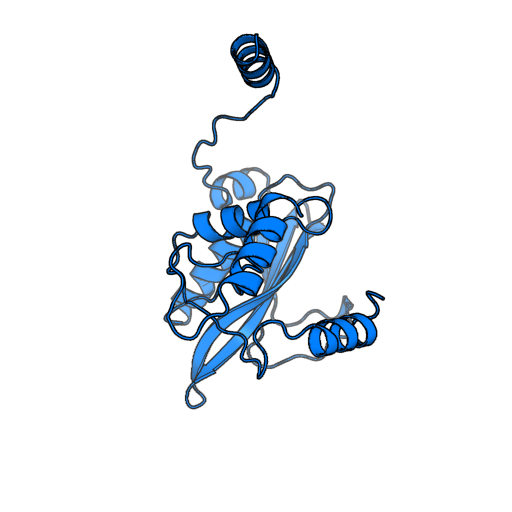LY A 1 111 ? -11.242 -18.747 3.671 1.00 93.75 111 GLY A CA 1
ATOM 952 C C . GLY A 1 111 ? -10.345 -18.111 2.607 1.00 93.75 111 GLY A C 1
ATOM 953 O O . GLY A 1 111 ? -9.817 -18.825 1.756 1.00 93.75 111 GLY A O 1
ATOM 954 N N . VAL A 1 112 ? -10.129 -16.793 2.656 1.00 94.31 112 VAL A N 1
ATOM 955 C CA . VAL A 1 112 ? -9.237 -16.101 1.719 1.00 94.31 112 VAL A CA 1
ATOM 956 C C . VAL A 1 112 ? -7.782 -16.524 1.970 1.00 94.31 112 VAL A C 1
ATOM 958 O O . VAL A 1 112 ? -7.303 -16.442 3.107 1.00 94.31 112 VAL A O 1
ATOM 961 N N . PRO A 1 113 ? -7.044 -16.977 0.939 1.00 91.50 113 PRO A N 1
ATOM 962 C CA . PRO A 1 113 ? -5.742 -17.612 1.131 1.00 91.50 113 PRO A CA 1
ATOM 963 C C . PRO A 1 113 ? -4.610 -16.634 1.474 1.00 91.50 113 PRO A C 1
ATOM 965 O O . PRO A 1 113 ? -3.666 -17.015 2.168 1.00 91.50 113 PRO A O 1
ATOM 968 N N . HIS A 1 114 ? -4.662 -15.395 0.983 1.00 92.00 114 HIS A N 1
ATOM 969 C CA . HIS A 1 114 ? -3.668 -14.360 1.274 1.00 92.00 114 HIS A CA 1
ATOM 970 C C . HIS A 1 114 ? -4.299 -12.967 1.293 1.00 92.00 114 HIS A C 1
ATOM 972 O O . HIS A 1 114 ? -5.430 -12.775 0.863 1.00 92.00 114 HIS A O 1
ATOM 978 N N . LEU A 1 115 ? -3.558 -12.000 1.834 1.00 94.44 115 LEU A N 1
ATOM 979 C CA . LEU A 1 115 ? -3.939 -10.594 1.844 1.00 94.44 115 LEU A CA 1
ATOM 980 C C . LEU A 1 115 ? -2.827 -9.769 1.201 1.00 94.44 115 LEU A C 1
ATOM 982 O O . LEU A 1 115 ? -1.676 -9.831 1.645 1.00 94.44 115 LEU A O 1
ATOM 986 N N . ASP A 1 116 ? -3.175 -8.965 0.204 1.00 94.19 116 ASP A N 1
ATOM 987 C CA . ASP A 1 116 ? -2.251 -8.048 -0.445 1.00 94.19 116 ASP A CA 1
ATOM 988 C C . ASP A 1 116 ? -2.140 -6.759 0.364 1.00 94.19 116 ASP A C 1
ATOM 990 O O . ASP A 1 116 ? -3.107 -6.038 0.578 1.00 94.19 116 ASP A O 1
ATOM 994 N N . LEU A 1 117 ? -0.927 -6.412 0.793 1.00 92.31 117 LEU A N 1
ATOM 995 C CA . LEU A 1 117 ? -0.677 -5.165 1.531 1.00 92.31 117 LEU A CA 1
ATOM 996 C C . LEU A 1 117 ? -0.483 -3.956 0.599 1.00 92.31 117 LEU A C 1
ATOM 998 O O . LEU A 1 117 ? -0.199 -2.850 1.063 1.00 92.31 117 LEU A O 1
ATOM 1002 N N . GLY A 1 118 ? -0.606 -4.164 -0.713 1.00 90.19 118 GLY A N 1
ATOM 1003 C CA . GLY A 1 118 ? -0.365 -3.175 -1.759 1.00 90.19 118 GLY A CA 1
ATOM 1004 C C . GLY A 1 118 ? 1.117 -2.845 -1.966 1.00 90.19 118 GLY A C 1
ATOM 1005 O O . GLY A 1 118 ? 1.993 -3.248 -1.198 1.00 90.19 118 GLY A O 1
ATOM 1006 N N . LEU A 1 119 ? 1.397 -2.023 -2.974 1.00 89.56 119 LEU A N 1
ATOM 1007 C CA . LEU A 1 119 ? 2.757 -1.688 -3.406 1.00 89.56 119 LEU A CA 1
ATOM 1008 C C . LEU A 1 119 ? 3.496 -0.774 -2.420 1.00 89.56 119 LEU A C 1
ATOM 1010 O O . LEU A 1 119 ? 2.894 0.073 -1.756 1.00 89.56 119 LEU A O 1
ATOM 1014 N N . ILE A 1 120 ? 4.815 -0.931 -2.335 1.00 88.62 120 ILE A N 1
ATOM 1015 C CA . ILE A 1 120 ? 5.709 0.025 -1.673 1.00 88.62 120 ILE A CA 1
ATOM 1016 C C . ILE A 1 120 ? 6.466 0.750 -2.786 1.00 88.62 120 ILE A C 1
ATOM 1018 O O . ILE A 1 120 ? 7.328 0.144 -3.424 1.00 88.62 120 ILE A O 1
ATOM 1022 N N . PRO A 1 121 ? 6.135 2.017 -3.079 1.00 85.81 121 PRO A N 1
ATOM 1023 C CA . PRO A 1 121 ? 6.801 2.741 -4.149 1.00 85.81 121 PRO A CA 1
ATOM 1024 C C . PRO A 1 121 ? 8.301 2.862 -3.875 1.00 85.81 121 PRO A C 1
ATOM 1026 O O . PRO A 1 121 ? 8.707 3.126 -2.746 1.00 85.81 121 PRO A O 1
ATOM 1029 N N . LEU A 1 122 ? 9.110 2.699 -4.923 1.00 88.19 122 LEU A N 1
ATOM 1030 C CA . LEU A 1 122 ? 10.568 2.889 -4.916 1.00 88.19 122 LEU A CA 1
ATOM 1031 C C . LEU A 1 122 ? 11.377 1.987 -3.966 1.00 88.19 122 LEU A C 1
ATOM 1033 O O . LEU A 1 122 ? 12.603 2.082 -3.966 1.00 88.19 122 LEU A O 1
ATOM 1037 N N . SER A 1 123 ? 10.733 1.078 -3.233 1.00 89.81 123 SER A N 1
ATOM 1038 C CA . SER A 1 123 ? 11.411 -0.008 -2.523 1.00 89.81 123 SER A CA 1
ATOM 1039 C C . SER A 1 123 ? 11.808 -1.079 -3.535 1.00 89.81 123 SER A C 1
ATOM 1041 O O . SER A 1 123 ? 11.063 -2.009 -3.848 1.00 89.81 123 SER A O 1
ATOM 1043 N N . LEU A 1 124 ? 12.957 -0.855 -4.168 1.00 91.31 124 LEU A N 1
ATOM 1044 C CA . LEU A 1 124 ? 13.488 -1.722 -5.211 1.00 91.31 124 LEU A CA 1
ATOM 1045 C C . LEU A 1 124 ? 14.460 -2.736 -4.610 1.00 91.31 124 LEU A C 1
ATOM 1047 O O . LEU A 1 124 ? 15.192 -2.439 -3.670 1.00 91.31 124 LEU A O 1
ATOM 1051 N N . ASP A 1 125 ? 14.538 -3.919 -5.216 1.00 91.31 125 ASP A N 1
ATOM 1052 C CA . ASP A 1 125 ? 15.552 -4.907 -4.850 1.00 91.31 125 ASP A CA 1
ATOM 1053 C C . ASP A 1 125 ? 16.970 -4.323 -5.025 1.00 91.31 125 ASP A C 1
ATOM 1055 O O . ASP A 1 125 ? 17.229 -3.542 -5.950 1.00 91.31 125 ASP A O 1
ATOM 1059 N N . ALA A 1 126 ? 17.897 -4.685 -4.139 1.00 89.38 126 ALA A N 1
ATOM 1060 C CA . ALA A 1 126 ? 19.290 -4.252 -4.231 1.00 89.38 126 ALA A CA 1
ATOM 1061 C C . ALA A 1 126 ? 20.000 -4.866 -5.450 1.00 89.38 126 ALA A C 1
ATOM 1063 O O . ALA A 1 126 ? 20.847 -4.227 -6.079 1.00 89.38 126 ALA A O 1
ATOM 1064 N N . THR A 1 127 ? 19.639 -6.097 -5.809 1.00 92.94 127 THR A N 1
ATOM 1065 C CA . THR A 1 127 ? 20.165 -6.793 -6.982 1.00 92.94 127 THR A CA 1
ATOM 1066 C C . THR A 1 127 ? 19.566 -6.195 -8.246 1.00 92.94 127 THR A C 1
ATOM 1068 O O . THR A 1 127 ? 18.363 -5.965 -8.327 1.00 92.94 127 THR A O 1
ATOM 1071 N N . THR A 1 128 ? 20.406 -5.884 -9.234 1.00 92.50 128 THR A N 1
ATOM 1072 C CA . THR A 1 128 ? 19.926 -5.403 -10.537 1.00 92.50 128 THR A CA 1
ATOM 1073 C C . THR A 1 128 ? 19.837 -6.568 -11.508 1.00 92.50 128 THR A C 1
ATOM 1075 O O . THR A 1 128 ? 20.848 -7.217 -11.780 1.00 92.50 128 THR A O 1
ATOM 1078 N N . GLU A 1 129 ? 18.642 -6.825 -12.024 1.00 93.62 129 GLU A N 1
ATOM 1079 C CA . GLU A 1 129 ? 18.388 -7.883 -13.001 1.00 93.62 129 GLU A CA 1
ATOM 1080 C C . GLU A 1 129 ? 18.792 -7.427 -14.411 1.00 93.62 129 GLU A C 1
ATOM 1082 O O . GLU A 1 129 ? 18.890 -6.233 -14.696 1.00 93.62 129 GLU A O 1
ATOM 1087 N N . HIS A 1 130 ? 19.063 -8.376 -15.311 1.00 92.06 130 HIS A N 1
ATOM 1088 C CA . HIS A 1 130 ? 19.596 -8.077 -16.648 1.00 92.06 130 HIS A CA 1
ATOM 1089 C C . HIS A 1 130 ? 18.680 -7.147 -17.463 1.00 92.06 130 HIS A C 1
ATOM 1091 O O . HIS A 1 130 ? 19.157 -6.282 -18.193 1.00 92.06 130 HIS A O 1
ATOM 1097 N N . GLN A 1 131 ? 17.368 -7.318 -17.321 1.00 91.88 131 GLN A N 1
ATOM 1098 C CA . GLN A 1 131 ? 16.345 -6.536 -18.008 1.00 91.88 131 GLN A CA 1
ATOM 1099 C C . GLN A 1 131 ? 16.095 -5.151 -17.386 1.00 91.88 131 GLN A C 1
ATOM 1101 O O . GLN A 1 131 ? 15.347 -4.355 -17.950 1.00 91.88 131 GLN A O 1
ATOM 1106 N N . GLU A 1 132 ? 16.695 -4.842 -16.234 1.00 93.12 132 GLU A N 1
ATOM 1107 C CA . GLU A 1 132 ? 16.489 -3.570 -15.545 1.00 93.12 132 GLU A CA 1
ATOM 1108 C C . GLU A 1 132 ? 17.493 -2.497 -15.991 1.00 93.12 132 GLU A C 1
ATOM 1110 O O . GLU A 1 132 ? 18.696 -2.727 -16.149 1.00 93.12 132 GLU A O 1
ATOM 1115 N N . SER A 1 133 ? 17.017 -1.256 -16.108 1.00 92.81 133 SER A N 1
ATOM 1116 C CA . SER A 1 133 ? 17.901 -0.113 -16.335 1.00 92.81 133 SER A CA 1
ATOM 1117 C C . SER A 1 133 ? 18.689 0.231 -15.071 1.00 92.81 133 SER A C 1
ATOM 1119 O O . SER A 1 133 ? 18.155 0.786 -14.108 1.00 92.81 133 SER A O 1
ATOM 1121 N N . ARG A 1 134 ? 20.001 -0.033 -15.101 1.00 92.44 134 ARG A N 1
ATOM 1122 C CA . ARG A 1 134 ? 20.934 0.271 -13.998 1.00 92.44 134 ARG A CA 1
ATOM 1123 C C . ARG A 1 134 ? 20.910 1.744 -13.590 1.00 92.44 134 ARG A C 1
ATOM 1125 O O . ARG A 1 134 ? 20.917 2.059 -12.402 1.00 92.44 134 ARG A O 1
ATOM 1132 N N . LEU A 1 135 ? 20.898 2.649 -14.573 1.00 91.94 135 LEU A N 1
ATOM 1133 C CA . LEU A 1 135 ? 20.939 4.088 -14.313 1.00 91.94 135 LEU A CA 1
ATOM 1134 C C . LEU A 1 135 ? 19.634 4.569 -13.675 1.00 91.94 135 LEU A C 1
ATOM 1136 O O . LEU A 1 135 ? 19.677 5.262 -12.660 1.00 91.94 135 LEU A O 1
ATOM 1140 N N . LEU A 1 136 ? 18.487 4.148 -14.218 1.00 92.38 136 LEU A N 1
ATOM 1141 C CA . LEU A 1 136 ? 17.184 4.485 -13.651 1.00 92.38 136 LEU A CA 1
ATOM 1142 C C . LEU A 1 136 ? 17.053 3.936 -12.229 1.00 92.38 136 LEU A C 1
ATOM 1144 O O . LEU A 1 136 ? 16.728 4.686 -11.314 1.00 92.38 136 LEU A O 1
ATOM 1148 N N . LYS A 1 137 ? 17.395 2.662 -12.017 1.00 93.44 137 LYS A N 1
ATOM 1149 C CA . LYS A 1 137 ? 17.349 2.019 -10.699 1.00 93.44 137 LYS A CA 1
ATOM 1150 C C . LYS A 1 137 ? 18.191 2.765 -9.663 1.00 93.44 137 LYS A C 1
ATOM 1152 O O . LYS A 1 137 ? 17.738 2.973 -8.541 1.00 93.44 137 LYS A O 1
ATOM 1157 N N . ARG A 1 138 ? 19.379 3.248 -10.043 1.00 92.81 138 ARG A N 1
ATOM 1158 C CA . ARG A 1 138 ? 20.233 4.066 -9.166 1.00 92.81 138 ARG A CA 1
ATOM 1159 C C . ARG A 1 138 ? 19.590 5.407 -8.798 1.00 92.81 138 ARG A C 1
ATOM 1161 O O . ARG A 1 138 ? 19.706 5.825 -7.648 1.00 92.81 138 ARG A O 1
ATOM 1168 N N . ILE A 1 139 ? 18.919 6.068 -9.743 1.00 91.88 139 ILE A N 1
ATOM 1169 C CA . ILE A 1 139 ? 18.184 7.318 -9.487 1.00 91.88 139 ILE A CA 1
ATOM 1170 C C . ILE A 1 139 ? 17.026 7.058 -8.518 1.00 91.88 139 ILE A C 1
ATOM 1172 O O . ILE A 1 139 ? 16.891 7.777 -7.530 1.00 91.88 139 ILE A O 1
ATOM 1176 N N . LEU A 1 140 ? 16.236 6.009 -8.759 1.00 91.88 140 LEU A N 1
ATOM 1177 C CA . LEU A 1 140 ? 15.088 5.648 -7.923 1.00 91.88 140 LEU A CA 1
ATOM 1178 C C . LEU A 1 140 ? 15.510 5.249 -6.501 1.00 91.88 140 LEU A C 1
ATOM 1180 O O . LEU A 1 140 ? 14.906 5.723 -5.546 1.00 91.88 140 LEU A O 1
ATOM 1184 N N . HIS A 1 141 ? 16.596 4.486 -6.345 1.00 92.56 141 HIS A N 1
ATOM 1185 C CA . HIS A 1 141 ? 17.211 4.217 -5.036 1.00 92.56 141 HIS A CA 1
ATOM 1186 C C . HIS A 1 141 ? 17.684 5.499 -4.345 1.00 92.56 141 HIS A C 1
ATOM 1188 O O . HIS A 1 141 ? 17.520 5.665 -3.138 1.00 92.56 141 HIS A O 1
ATOM 1194 N N . GLY A 1 142 ? 18.268 6.434 -5.097 1.00 90.94 142 GLY A N 1
ATOM 1195 C CA . GLY A 1 142 ? 18.638 7.749 -4.573 1.00 90.94 142 GLY A CA 1
ATOM 1196 C C . GLY A 1 142 ? 17.427 8.527 -4.053 1.00 90.94 142 GLY A C 1
ATOM 1197 O O . GLY A 1 142 ? 17.504 9.116 -2.975 1.00 90.94 142 GLY A O 1
ATOM 1198 N N . LEU A 1 143 ? 16.313 8.486 -4.789 1.00 89.75 143 LEU A N 1
ATOM 1199 C CA . LEU A 1 143 ? 15.055 9.121 -4.407 1.00 89.75 143 LEU A CA 1
ATOM 1200 C C . LEU A 1 143 ? 14.413 8.436 -3.196 1.00 89.75 143 LEU A C 1
ATOM 1202 O O . LEU A 1 143 ? 13.981 9.133 -2.293 1.00 89.75 143 LEU A O 1
ATOM 1206 N N . TYR A 1 144 ? 14.418 7.106 -3.116 1.00 89.50 144 TYR A N 1
ATOM 1207 C CA . TYR A 1 144 ? 13.929 6.377 -1.942 1.00 89.50 144 TYR A CA 1
ATOM 1208 C C . TYR A 1 144 ? 14.689 6.779 -0.665 1.00 89.50 144 TYR A C 1
ATOM 1210 O O . TYR A 1 144 ? 14.092 7.100 0.355 1.00 89.50 144 TYR A O 1
ATOM 1218 N N . ASN A 1 145 ? 16.021 6.855 -0.742 1.00 87.12 145 ASN A N 1
ATOM 1219 C CA . ASN A 1 145 ? 16.868 7.144 0.419 1.00 87.12 145 ASN A CA 1
ATOM 1220 C C . ASN A 1 145 ? 16.880 8.622 0.850 1.00 87.12 145 ASN A C 1
ATOM 1222 O O . ASN A 1 145 ? 17.336 8.930 1.949 1.00 87.12 145 ASN A O 1
ATOM 1226 N N . ARG A 1 146 ? 16.482 9.554 -0.027 1.00 85.56 146 ARG A N 1
ATOM 1227 C CA . ARG A 1 146 ? 16.597 11.011 0.216 1.00 85.56 146 ARG A CA 1
ATOM 1228 C C . ARG A 1 146 ? 15.296 11.786 0.007 1.00 85.56 146 ARG A C 1
ATOM 1230 O O . ARG A 1 146 ? 15.263 12.986 0.251 1.00 85.56 146 ARG A O 1
ATOM 1237 N N . GLY A 1 147 ? 14.249 11.125 -0.472 1.00 82.50 147 GLY A N 1
ATOM 1238 C CA . GLY A 1 147 ? 12.983 11.716 -0.902 1.00 82.50 147 GLY A CA 1
ATOM 1239 C C . GLY A 1 147 ? 11.892 11.724 0.160 1.00 82.50 147 GLY A C 1
ATOM 1240 O O . GLY A 1 147 ? 10.752 12.024 -0.183 1.00 82.50 147 GLY A O 1
ATOM 1241 N N . ASP A 1 148 ? 12.221 11.448 1.427 1.00 78.38 148 ASP A N 1
ATOM 1242 C CA . ASP A 1 148 ? 11.255 11.450 2.540 1.00 78.38 148 ASP A CA 1
ATOM 1243 C C . ASP A 1 148 ? 10.517 12.795 2.697 1.00 78.38 148 ASP A C 1
ATOM 1245 O O . ASP A 1 148 ? 9.412 12.837 3.234 1.00 78.38 148 ASP A O 1
ATOM 1249 N N . PHE A 1 149 ? 11.087 13.893 2.183 1.00 78.38 149 PHE A N 1
ATOM 1250 C CA . PHE A 1 149 ? 10.435 15.207 2.139 1.00 78.38 149 PHE A CA 1
ATOM 1251 C C . PHE A 1 149 ? 9.280 15.299 1.123 1.00 78.38 149 PHE A C 1
ATOM 1253 O O . PHE A 1 149 ? 8.425 16.168 1.265 1.00 78.38 149 PHE A O 1
ATOM 1260 N N . ILE A 1 150 ? 9.260 14.437 0.099 1.00 78.06 150 ILE A N 1
ATOM 1261 C CA . ILE A 1 150 ? 8.200 14.370 -0.922 1.00 78.06 150 ILE A CA 1
ATOM 1262 C C . ILE A 1 150 ? 7.153 13.341 -0.509 1.00 78.06 150 ILE A C 1
ATOM 1264 O O . ILE A 1 150 ? 5.953 13.597 -0.575 1.00 78.06 150 ILE A O 1
ATOM 1268 N N . TYR A 1 151 ? 7.609 12.155 -0.110 1.00 76.81 151 TYR A N 1
ATOM 1269 C CA . TYR A 1 151 ? 6.746 11.056 0.287 1.00 76.81 151 TYR A CA 1
ATOM 1270 C C . TYR A 1 151 ? 7.478 10.161 1.273 1.00 76.81 151 TYR A C 1
ATOM 1272 O O . TYR A 1 151 ? 8.658 9.871 1.113 1.00 76.81 151 TYR A O 1
ATOM 1280 N N . ASN A 1 152 ? 6.760 9.687 2.282 1.00 81.50 152 ASN A N 1
ATOM 1281 C CA . ASN A 1 152 ? 7.368 8.967 3.383 1.00 81.50 152 ASN A CA 1
ATOM 1282 C C . ASN A 1 152 ? 7.499 7.455 3.096 1.00 81.50 152 ASN A C 1
ATOM 1284 O O . ASN A 1 152 ? 6.769 6.631 3.659 1.00 81.50 152 ASN A O 1
ATOM 1288 N N . PHE A 1 153 ? 8.399 7.095 2.173 1.00 83.19 153 PHE A N 1
ATOM 1289 C CA . PHE A 1 153 ? 8.557 5.724 1.666 1.00 83.19 153 PHE A CA 1
ATOM 1290 C C . PHE A 1 153 ? 9.003 4.746 2.763 1.00 83.19 153 PHE A C 1
ATOM 1292 O O . PHE A 1 153 ? 8.402 3.682 2.927 1.00 83.19 153 PHE A O 1
ATOM 1299 N N . ASN A 1 154 ? 9.995 5.145 3.567 1.00 82.31 154 ASN A N 1
ATOM 1300 C CA . ASN A 1 154 ? 10.584 4.312 4.618 1.00 82.31 154 ASN A CA 1
ATOM 1301 C C . ASN A 1 154 ? 9.558 3.898 5.683 1.00 82.31 154 ASN A C 1
ATOM 1303 O O . ASN A 1 154 ? 9.507 2.745 6.118 1.00 82.31 154 ASN A O 1
ATOM 1307 N N . TRP A 1 155 ? 8.700 4.832 6.098 1.00 81.12 155 TRP A N 1
ATOM 1308 C CA . TRP A 1 155 ? 7.667 4.552 7.094 1.00 81.12 155 TRP A CA 1
ATOM 1309 C C . TRP A 1 155 ? 6.547 3.661 6.551 1.00 81.12 155 TRP A C 1
ATOM 1311 O O . TRP A 1 155 ? 5.998 2.841 7.299 1.00 81.12 155 TRP A O 1
ATOM 1321 N N . LEU A 1 156 ? 6.215 3.785 5.262 1.00 84.88 156 LEU A N 1
ATOM 1322 C CA . LEU A 1 156 ? 5.259 2.896 4.605 1.00 84.88 156 LEU A CA 1
ATOM 1323 C C . LEU A 1 156 ? 5.795 1.461 4.542 1.00 84.88 156 LEU A C 1
ATOM 1325 O O . LEU A 1 156 ? 5.077 0.528 4.909 1.00 84.88 156 LEU A O 1
ATOM 1329 N N . GLU A 1 157 ? 7.053 1.285 4.131 1.00 87.12 157 GLU A N 1
ATOM 1330 C CA . GLU A 1 157 ? 7.709 -0.025 4.098 1.00 87.12 157 GLU A CA 1
ATOM 1331 C C . GLU A 1 157 ? 7.755 -0.662 5.490 1.00 87.12 157 GLU A C 1
ATOM 1333 O O . GLU A 1 157 ? 7.315 -1.800 5.673 1.00 87.12 157 GLU A O 1
ATOM 1338 N N . LEU A 1 158 ? 8.194 0.097 6.499 1.00 86.44 158 LEU A N 1
ATOM 1339 C CA . LEU A 1 158 ? 8.247 -0.367 7.885 1.00 86.44 158 LEU A CA 1
ATOM 1340 C C . LEU A 1 158 ? 6.870 -0.795 8.407 1.00 86.44 158 LEU A C 1
ATOM 1342 O O . LEU A 1 158 ? 6.750 -1.761 9.159 1.00 86.44 158 LEU A O 1
ATOM 1346 N N . THR A 1 159 ? 5.816 -0.073 8.028 1.00 87.06 159 THR A N 1
ATOM 1347 C CA . THR A 1 159 ? 4.451 -0.405 8.444 1.00 87.06 159 THR A CA 1
ATOM 1348 C C . THR A 1 159 ? 4.014 -1.748 7.866 1.00 87.06 159 THR A C 1
ATOM 1350 O O . THR A 1 159 ? 3.425 -2.558 8.583 1.00 87.06 159 THR A O 1
ATOM 1353 N N . LYS A 1 160 ? 4.337 -2.020 6.599 1.00 88.94 160 LYS A N 1
ATOM 1354 C CA . LYS A 1 160 ? 3.977 -3.277 5.931 1.00 88.94 160 LYS A CA 1
ATOM 1355 C C . LYS A 1 160 ? 4.835 -4.455 6.391 1.00 88.94 160 LYS A C 1
ATOM 1357 O O . LYS A 1 160 ? 4.302 -5.542 6.611 1.00 88.94 160 LYS A O 1
ATOM 1362 N N . SER A 1 161 ? 6.128 -4.243 6.640 1.00 89.12 161 SER A N 1
ATOM 1363 C CA . SER A 1 161 ? 7.039 -5.307 7.087 1.00 89.12 161 SER A CA 1
ATOM 1364 C C . SER A 1 161 ? 6.645 -5.911 8.442 1.00 89.12 161 SER A C 1
ATOM 1366 O O . SER A 1 161 ? 6.890 -7.091 8.697 1.00 89.12 161 SER A O 1
ATOM 1368 N N . ARG A 1 162 ? 5.940 -5.155 9.296 1.00 89.00 162 ARG A N 1
ATOM 1369 C CA . ARG A 1 162 ? 5.421 -5.650 10.586 1.00 89.00 162 ARG A CA 1
ATOM 1370 C C . ARG A 1 162 ? 4.395 -6.774 10.462 1.00 89.00 162 ARG A C 1
ATOM 1372 O O . ARG A 1 162 ? 4.251 -7.540 11.412 1.00 89.00 162 ARG A O 1
ATOM 1379 N N . PHE A 1 163 ? 3.723 -6.903 9.319 1.00 90.06 163 PHE A N 1
ATOM 1380 C CA . PHE A 1 163 ? 2.806 -8.016 9.053 1.00 90.06 163 PHE A CA 1
ATOM 1381 C C . PHE A 1 163 ? 3.527 -9.287 8.595 1.00 90.06 163 PHE A C 1
ATOM 1383 O O . PHE A 1 163 ? 2.883 -10.321 8.460 1.00 90.06 163 PHE A O 1
ATOM 1390 N N . ARG A 1 164 ? 4.857 -9.229 8.403 1.00 88.00 164 ARG A N 1
ATOM 1391 C CA . ARG A 1 164 ? 5.708 -10.379 8.053 1.00 88.00 164 ARG A CA 1
ATOM 1392 C C . ARG A 1 164 ? 5.225 -11.125 6.802 1.00 88.00 164 ARG A C 1
ATOM 1394 O O . ARG A 1 164 ? 5.273 -12.350 6.752 1.00 88.00 164 ARG A O 1
ATOM 1401 N N . GLY A 1 165 ? 4.725 -10.374 5.822 1.00 88.19 165 GLY A N 1
ATOM 1402 C CA . GLY A 1 165 ? 4.321 -10.910 4.526 1.00 88.19 165 GLY A CA 1
ATOM 1403 C C . GLY A 1 165 ? 5.515 -11.265 3.638 1.00 88.19 165 GLY A C 1
ATOM 1404 O O . GLY A 1 165 ? 6.666 -10.970 3.961 1.00 88.19 165 GLY A O 1
ATOM 1405 N N . ASN A 1 166 ? 5.212 -11.873 2.493 1.00 91.12 166 ASN A N 1
ATOM 1406 C CA . ASN A 1 166 ? 6.186 -12.102 1.431 1.00 91.12 166 ASN A CA 1
ATOM 1407 C C . ASN A 1 166 ? 6.236 -10.888 0.499 1.00 91.12 166 ASN A C 1
ATOM 1409 O O . ASN A 1 166 ? 5.204 -10.286 0.204 1.00 91.12 166 ASN A O 1
ATOM 1413 N N . ASN A 1 167 ? 7.427 -10.568 -0.004 1.00 90.12 167 ASN A N 1
ATOM 1414 C CA . ASN A 1 167 ? 7.604 -9.506 -0.988 1.00 90.12 167 ASN A CA 1
ATOM 1415 C C . ASN A 1 167 ? 7.526 -10.084 -2.403 1.00 90.12 167 ASN A C 1
ATOM 1417 O O . ASN A 1 167 ? 8.222 -11.047 -2.725 1.00 90.12 167 ASN A O 1
ATOM 1421 N N . LEU A 1 168 ? 6.710 -9.461 -3.252 1.00 90.62 168 LEU A N 1
ATOM 1422 C CA . LEU A 1 168 ? 6.602 -9.782 -4.670 1.00 90.62 168 LEU A CA 1
ATOM 1423 C C . LEU A 1 168 ? 7.171 -8.629 -5.502 1.00 90.62 168 LEU A C 1
ATOM 1425 O O . LEU A 1 168 ? 6.738 -7.483 -5.371 1.00 90.62 168 LEU A O 1
ATOM 1429 N N . LYS A 1 169 ? 8.131 -8.935 -6.380 1.00 90.94 169 LYS A N 1
ATOM 1430 C CA . LYS A 1 169 ? 8.683 -7.950 -7.316 1.00 90.94 169 LYS A CA 1
ATOM 1431 C C . LYS A 1 169 ? 7.625 -7.575 -8.349 1.00 90.94 169 LYS A C 1
ATOM 1433 O O . LYS A 1 169 ? 7.066 -8.442 -9.013 1.00 90.94 169 LYS A O 1
ATOM 1438 N N . THR A 1 170 ? 7.377 -6.278 -8.486 1.00 90.69 170 THR A N 1
ATOM 1439 C CA . THR A 1 170 ? 6.484 -5.717 -9.506 1.00 90.69 170 THR A CA 1
ATOM 1440 C C . THR A 1 170 ? 7.305 -4.835 -10.433 1.00 90.69 170 THR A C 1
ATOM 1442 O O . THR A 1 170 ? 8.096 -4.016 -9.966 1.00 90.69 170 THR A O 1
ATOM 1445 N N . TYR A 1 171 ? 7.120 -4.999 -11.741 1.00 89.81 171 TYR A N 1
ATOM 1446 C CA . TYR A 1 171 ? 7.916 -4.316 -12.757 1.00 89.81 171 TYR A CA 1
ATOM 1447 C C . TYR A 1 171 ? 7.070 -3.290 -13.508 1.00 89.81 171 TYR A C 1
ATOM 1449 O O . TYR A 1 171 ? 5.899 -3.524 -13.800 1.00 89.81 171 TYR A O 1
ATOM 1457 N N . CYS A 1 172 ? 7.692 -2.164 -13.853 1.00 87.25 172 CYS A N 1
ATOM 1458 C CA . CYS A 1 172 ? 7.151 -1.200 -14.803 1.00 87.25 172 CYS A CA 1
ATOM 1459 C C . CYS A 1 172 ? 7.973 -1.291 -16.091 1.00 87.25 172 CYS A C 1
ATOM 1461 O O . CYS A 1 172 ? 9.186 -1.074 -16.071 1.00 87.25 172 CYS A O 1
ATOM 1463 N N . CYS A 1 173 ? 7.321 -1.647 -17.195 1.00 89.50 173 CYS A N 1
ATOM 1464 C CA . CYS A 1 173 ? 7.981 -1.823 -18.483 1.00 89.50 173 CYS A CA 1
ATOM 1465 C C . CYS A 1 173 ? 8.068 -0.496 -19.237 1.00 89.50 173 CYS A C 1
ATOM 1467 O O . CYS A 1 173 ? 7.102 0.260 -19.312 1.00 89.50 173 CYS A O 1
ATOM 1469 N N . HIS A 1 174 ? 9.221 -0.241 -19.847 1.00 89.19 174 HIS A N 1
ATOM 1470 C CA . HIS A 1 174 ? 9.463 0.953 -20.645 1.00 89.19 174 HIS A CA 1
ATOM 1471 C C . HIS A 1 174 ? 10.408 0.648 -21.812 1.00 89.19 174 HIS A C 1
ATOM 1473 O O . HIS A 1 174 ? 11.309 -0.182 -21.701 1.00 89.19 174 HIS A O 1
ATOM 1479 N N . ASN A 1 175 ? 10.258 1.371 -22.921 1.00 86.88 175 ASN A N 1
ATOM 1480 C CA . ASN A 1 175 ? 11.043 1.115 -24.136 1.00 86.88 175 ASN A CA 1
ATOM 1481 C C . ASN A 1 175 ? 12.464 1.707 -24.097 1.00 86.88 175 ASN A C 1
ATOM 1483 O O . ASN A 1 175 ? 13.289 1.385 -24.947 1.00 86.88 175 ASN A O 1
ATOM 1487 N N . ARG A 1 176 ? 12.761 2.605 -23.149 1.00 87.62 176 ARG A N 1
ATOM 1488 C CA . ARG A 1 176 ? 14.021 3.368 -23.085 1.00 87.62 176 ARG A CA 1
ATOM 1489 C C . ARG A 1 176 ? 14.692 3.196 -21.734 1.00 87.62 176 ARG A C 1
ATOM 1491 O O . ARG A 1 176 ? 14.001 3.133 -20.731 1.00 87.62 176 ARG A O 1
ATOM 1498 N N . SER A 1 177 ? 16.024 3.239 -21.674 1.00 84.88 177 SER A N 1
ATOM 1499 C CA . SER A 1 177 ? 16.767 3.119 -20.407 1.00 84.88 177 SER A CA 1
ATOM 1500 C C . SER A 1 177 ? 16.350 4.150 -19.351 1.00 84.88 177 SER A C 1
ATOM 1502 O O . SER A 1 177 ? 16.410 3.863 -18.159 1.00 84.88 177 SER A O 1
ATOM 1504 N N . ILE A 1 178 ? 15.927 5.346 -19.765 1.00 89.19 178 ILE A N 1
ATOM 1505 C CA . ILE A 1 178 ? 15.259 6.320 -18.897 1.00 89.19 178 ILE A CA 1
ATOM 1506 C C . ILE A 1 178 ? 14.012 6.823 -19.640 1.00 89.19 178 ILE A C 1
ATOM 1508 O O . ILE A 1 178 ? 14.162 7.508 -20.657 1.00 89.19 178 ILE A O 1
ATOM 1512 N N . PRO A 1 179 ? 12.796 6.526 -19.155 1.00 90.12 179 PRO A N 1
ATOM 1513 C CA . PRO A 1 179 ? 11.555 6.967 -19.788 1.00 90.12 179 PRO A CA 1
ATOM 1514 C C . PRO A 1 179 ? 11.152 8.380 -19.323 1.00 90.12 179 PRO A C 1
ATOM 1516 O O . PRO A 1 179 ? 10.141 8.589 -18.655 1.00 90.12 179 PRO A O 1
ATOM 1519 N N . ALA A 1 180 ? 12.000 9.375 -19.610 1.00 89.94 180 ALA A N 1
ATOM 1520 C CA . ALA A 1 180 ? 11.829 10.739 -19.097 1.00 89.94 180 ALA A CA 1
ATOM 1521 C C . ALA A 1 180 ? 10.568 11.445 -19.632 1.00 89.94 180 ALA A C 1
ATOM 1523 O O . ALA A 1 180 ? 9.923 12.187 -18.893 1.00 89.94 180 ALA A O 1
ATOM 1524 N N . LEU A 1 181 ? 10.206 11.218 -20.902 1.00 90.56 181 LEU A N 1
ATOM 1525 C CA . LEU A 1 181 ? 9.016 11.832 -21.504 1.00 90.56 181 LEU A CA 1
ATOM 1526 C C . LEU A 1 181 ? 7.735 11.219 -20.938 1.00 90.56 181 LEU A C 1
ATOM 1528 O O . LEU A 1 181 ? 6.766 11.930 -20.703 1.00 90.56 181 LEU A O 1
ATOM 1532 N N . GLU A 1 182 ? 7.751 9.915 -20.686 1.00 90.50 182 GLU A N 1
ATOM 1533 C CA . GLU A 1 182 ? 6.656 9.167 -20.087 1.00 90.50 182 GLU A CA 1
ATOM 1534 C C . GLU A 1 182 ? 6.428 9.617 -18.640 1.00 90.50 182 GLU A C 1
ATOM 1536 O O . GLU A 1 182 ? 5.289 9.873 -18.256 1.00 90.50 182 GLU A O 1
ATOM 1541 N N . PHE A 1 183 ? 7.501 9.818 -17.863 1.00 88.19 183 PHE A N 1
ATOM 1542 C CA . PHE A 1 183 ? 7.393 10.419 -16.532 1.00 88.19 183 PHE A CA 1
ATOM 1543 C C . PHE A 1 183 ? 6.837 11.845 -16.587 1.00 88.19 183 PHE A C 1
ATOM 1545 O O . PHE A 1 183 ? 5.936 12.168 -15.819 1.00 88.19 183 PHE A O 1
ATOM 1552 N N . LEU A 1 184 ? 7.316 12.688 -17.510 1.00 89.19 184 LEU A N 1
ATOM 1553 C CA . LEU A 1 184 ? 6.798 14.050 -17.673 1.00 89.19 184 LEU A CA 1
ATOM 1554 C C . LEU A 1 184 ? 5.306 14.054 -18.042 1.00 89.19 184 LEU A C 1
ATOM 1556 O O . LEU A 1 184 ? 4.537 14.838 -17.489 1.00 89.19 184 LEU A O 1
ATOM 1560 N N . ALA A 1 185 ? 4.893 13.177 -18.958 1.00 90.12 185 ALA A N 1
ATOM 1561 C CA . ALA A 1 185 ? 3.497 13.023 -19.351 1.00 90.12 185 ALA A CA 1
ATOM 1562 C C . ALA A 1 185 ? 2.635 12.549 -18.174 1.00 90.12 185 ALA A C 1
ATOM 1564 O O . ALA A 1 185 ? 1.583 13.129 -17.916 1.00 90.12 185 ALA A O 1
ATOM 1565 N N . MET A 1 186 ? 3.105 11.551 -17.423 1.00 88.06 186 MET A N 1
ATOM 1566 C CA . MET A 1 186 ? 2.431 11.062 -16.224 1.00 8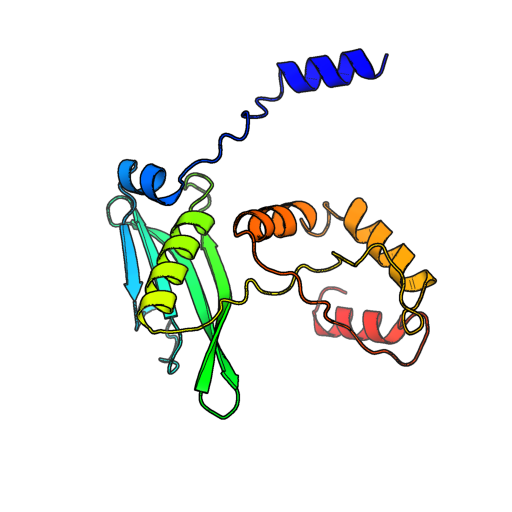8.06 186 MET A CA 1
ATOM 1567 C C . MET A 1 186 ? 2.270 12.177 -15.185 1.00 88.06 186 MET A C 1
ATOM 1569 O O . MET A 1 186 ? 1.160 12.375 -14.706 1.00 88.06 186 MET A O 1
ATOM 1573 N N . PHE A 1 187 ? 3.318 12.955 -14.891 1.00 87.75 187 PHE A N 1
ATOM 1574 C CA . PHE A 1 187 ? 3.229 14.050 -13.919 1.00 87.75 187 PHE A CA 1
ATOM 1575 C C . PHE A 1 187 ? 2.218 15.130 -14.314 1.00 87.75 187 PHE A C 1
ATOM 1577 O O . PHE A 1 187 ? 1.497 15.617 -13.442 1.00 87.75 187 PHE A O 1
ATOM 1584 N N . LYS A 1 188 ? 2.110 15.449 -15.613 1.00 88.31 188 LYS A N 1
ATOM 1585 C CA . LYS A 1 188 ? 1.070 16.353 -16.131 1.00 88.31 188 LYS A CA 1
ATOM 1586 C C . LYS A 1 188 ? -0.333 15.771 -15.978 1.00 88.31 188 LYS A C 1
ATOM 1588 O O . LYS A 1 188 ? -1.252 16.472 -15.567 1.00 88.31 188 LYS A O 1
ATOM 1593 N N . LEU A 1 189 ? -0.511 14.485 -16.291 1.00 90.00 189 LEU A N 1
ATOM 1594 C CA . LEU A 1 189 ? -1.804 13.805 -16.149 1.00 90.00 189 LEU A CA 1
ATOM 1595 C C . LEU A 1 189 ? -2.250 13.717 -14.685 1.00 90.00 189 LEU A C 1
ATOM 1597 O O . LEU A 1 189 ? -3.440 13.822 -14.401 1.00 90.00 189 LEU A O 1
ATOM 1601 N N . THR A 1 190 ? -1.306 13.561 -13.756 1.00 83.12 190 THR A N 1
ATOM 1602 C CA . THR A 1 190 ? -1.579 13.509 -12.314 1.00 83.12 190 THR A CA 1
ATOM 1603 C C . THR A 1 190 ? -1.599 14.883 -11.642 1.00 83.12 190 THR A C 1
ATOM 1605 O O . THR A 1 190 ? -1.676 14.937 -10.419 1.00 83.12 190 THR A O 1
ATOM 1608 N N . GLN A 1 191 ? -1.502 15.980 -12.406 1.00 83.56 191 GLN A N 1
ATOM 1609 C CA . GLN A 1 191 ? -1.483 17.364 -11.903 1.00 83.56 191 GLN A CA 1
ATOM 1610 C C . GLN A 1 191 ? -0.411 17.631 -10.830 1.00 83.56 191 GLN A C 1
ATOM 1612 O O . GLN A 1 191 ? -0.596 18.444 -9.927 1.00 83.56 191 GLN A O 1
ATOM 1617 N N . VAL A 1 192 ? 0.718 16.927 -10.921 1.00 77.19 192 VAL A N 1
ATOM 1618 C CA . VAL A 1 192 ? 1.894 17.163 -10.066 1.00 77.19 192 VAL A CA 1
ATOM 1619 C C . VAL A 1 192 ? 2.775 18.273 -10.659 1.00 77.19 192 VAL A C 1
ATOM 1621 O O . VAL A 1 192 ? 3.474 18.958 -9.914 1.00 77.19 192 VAL A O 1
ATOM 1624 N N . LEU A 1 193 ? 2.722 18.451 -11.987 1.00 60.12 193 LEU A N 1
ATOM 1625 C CA . LEU A 1 193 ? 3.352 19.510 -12.788 1.00 60.12 193 LEU A CA 1
ATOM 1626 C C . LEU A 1 193 ? 2.308 20.148 -13.708 1.00 60.12 193 LEU A C 1
ATOM 1628 O O . LEU A 1 193 ? 2.382 21.379 -13.900 1.00 60.12 193 LEU A O 1
#

Foldseek 3Di:
DVVVVVVVCVVPVPPPPPDVDPLQVVVVVQQKDKDKDQDDPPVVDDRDPPKIKIFIDHPNDTFWIWIWDFDDDPNDGQEIETDDIDGHPPDDPDVVVNRVVVVVVVCVVVVRPDYDDDDQQLPDDPDDDPQAQPVVNVVSVVCLVPVCVVPNRVVSVVVVCSVVDDDDDDDDDDPDSDPVVVVVVVCVVVVVD

Radius of gyration: 20.4 Å; chains: 1; bounding box: 58×38×51 Å

pLDDT: mean 82.4, std 14.08, range [36.28, 95.69]

Secondary structure (DSSP, 8-state):
-HHHHHHHHHHHS---------HHHHHHHTT-EEEEES--GGGTPPP-TT-EEEEEEETTEEEEEEEEEEEEETTEEEEEEEEEEEE-TTSPTTHHHHHHHHHHHHHHHTT---------TT---SSPPTTS-HHHHHHHHHHHHH-TTT--HHHHHHHHHTT-----------SSSS-HHHHHHHHHHTT--

Sequence (193 aa):
YWYMAVFTFWLFANNAFHKIYNYPEHMRRLGLKVTEKKHFKLMNMDYRENEHHFYAYQDGKAVGFIYFDPIYRNNEIISYVPNISRANADFKQGIFYTLMAHAMNAFKAEGVPHLDLGLIPLSLDATTEHQESRLLKRILHGLYNRGDFIYNFNWLELTKSRFRGNNLKTYCCHNRSIPALEFLAMFKLTQVL

=== Feature glossary ===
Legend for the data blocks above and below:

— What the protein is —

Sequence gives the chain of amino acids in standard one-letter code (A=alanine, C=cysteine, …, Y=tyrosine), read N→C. It is the only feature that is directly encoded by the gene; all structural features are derived from the folded form of this sequence.

The annotation block draws on four external resources. InterPro: which protein families and domains the sequence belongs to. GO: standardized terms for what the protein does, what process it participates in, and where in the cell it acts. CATH: which structural fold it has in the CATH hierarchy. Organism: the species of origin.

— Where its atoms are —

Atomic coordinates in PDBx/mmCIF format — the same representation the Protein Data Bank distributes. Each line of the _atom_site loop places one backbone atom in Cartesian space (units: ångströms, origin: arbitrary).

Six rendered views show the 3D structure from the faces of a cube — i.e. along ±x, ±y, ±z. Rendering representation is drawn randomly per protein from cartoon (secondary-structure ribbons), sticks (backbone bonds), or molecular surface; coloring is either N→C rainbow (blue at the N-terminus through red at the C-terminus) or one color per chain.

— Local backbone conformation —

DSSP 8-state secondary structure assigns each residue one of H (α-helix), G (3₁₀-helix), I (π-helix), E (extended β-strand), B (isolated β-bridge), T (hydrogen-bonded turn), S (bend), or '-' (coil). The assignment is computed from backbone hydrogen-bond geometry via the Kabsch–Sander algorithm.

P-SEA three-state annotation labels each residue as helix, strand, or coil based purely on the geometry of the Cα trace. It serves as a fallback when the full backbone (and thus DSSP) is unavailable.

φ (phi) and ψ (psi) are the two rotatable backbone dihedrals per residue: φ is the C(i-1)–N–Cα–C torsion, ψ is the N–Cα–C–N(i+1) torsion, both in degrees on (−180°, 180°]. α-helical residues cluster near (−60°, −45°); β-strand residues near (−120°, +130°). A Ramachandran plot is simply a scatter of (φ, ψ) for every residue.

— Global shape and packing —

Radius of gyration (Rg) is the root-mean-square distance of Cα atoms from their centroid — a single number for overall size and compactness. A globular domain of N residues has Rg ≈ 2.2·N^0.38 Å; an extended or disordered chain has a much larger Rg. The Cα contact count is the number of residue pairs whose Cα atoms are within 8 Å and are more than four positions apart in sequence — a standard proxy for tertiary packing density. The bounding box is the smallest axis-aligned box enclosing all Cα atoms.

Accessible surface area quantifies burial. A residue with SASA near zero is packed into the hydrophobic core; one with SASA >100 Å² sits on the surface. Computed here via the Shrake–Rupley numerical algorithm with a 1.4 Å probe.

The contact map is a binary N×N matrix image: pixel (i, j) is dark where Cα_i and Cα_j are within 8 Å and |i−j|>4. Because the |i−j|>4 filter removes local helical contacts, off-diagonal stripes parallel to the main diagonal indicate parallel β-sheets; stripes perpendicular to it indicate antiparallel β-sheets. The Ramachandran plot scatters every residue's (φ, ψ) pair against the sterically allowed regions. The PAE heatmap renders the predicted-aligned-error matrix.

— Structural neighborhood —

A 3Di character summarizes, for each residue, the relative orientation of the Cα frame of its nearest spatial neighbor. Because it encodes fold topology rather than chemistry, 3Di alignments detect remote structural similarity that sequence alignment misses.

Structural nearest neighbors (via Foldseek easy-search vs the PDB). Reported per hit: target PDB id, E-value, and alignment TM-score. A TM-score above ~0.5 is the conventional threshold for 'same fold'.

— Confidence and disorder —

For AlphaFold models, the B-factor field carries pLDDT — the model's own estimate of local accuracy on a 0–100 scale. Regions with pLDDT<50 should be treated as essentially unmodeled; they often correspond to intrinsically disordered segments.

B-factor (Debye–Waller factor) reflects atomic displacement in the crystal lattice. It is an experimental observable (units Å²), not a prediction; low values mean the atom is pinned down, high values mean it moves or is heterogeneous across the crystal.

Predicted Aligned Error (PAE) is an AlphaFold confidence matrix: entry (i, j) is the expected error in the position of residue j, in ångströms, when the prediction is superimposed on the true structure at residue i. Low PAE within a block of residues means that block is internally rigid and well-predicted; high PAE between two blocks means their relative placement is uncertain even if each block individually is confident.